Protein AF-0000000068854272 (afdb_homodimer)

Nearest PDB structures (foldseek):
  7mu5-assembly2_D  TM=9.477E-01  e=5.800E-08  Homo sapiens
  8hhl-assembly1_A  TM=5.319E-01  e=7.830E-01  Mycolicibacterium mucogenicum
  1h8h-assembly1_G  TM=4.348E-01  e=1.045E+00  Bos taurus
  3q0k-assembly1_A  TM=5.038E-01  e=2.488E+00  Homo sapiens
  8gmh-assembly2_E  TM=2.887E-01  e=4.979E+00  Streptococcus intermedius B196

Sequence (206 aa):
NLEELRGSLAAFAAARDWDQFHTPRSLALALTGEVGELCECFQWRGDAACAPGLPGWTDADRTHLGEEMADVLMYLVRLADRSGIDLPAACAAKLERNGQKYPNLEELRGSLAAFAAARDWDQFHTPRSLALALTGEVGELCECFQWRGDAACAPGLPGWTDADRTHLGEEMADVLMYLVRLADRSGIDLPAACAAKLERNGQKYP

Organism: Emiliania huxleyi (strain CCMP1516) (NCBI:txid280463)

InterPro domains:
  IPR025984 dCTP pyrophosphatase 1 [PF12643] (34-103)
  IPR025984 dCTP pyrophosphatase 1 [PIRSF029826] (2-103)
  IPR025984 dCTP pyrophosphatase 1 [cd11537] (6-98)

Secondary structure (DSSP, 8-state):
-HHHHHHHHHHHHHHTT-TTT--HHHHHHHHHHHHHHHHHHHHT--TGGGSTT-TT--HHHHHHHHHHHHHHHHHHHHHHHHHT--HHHHHHHHHHHHHHH--/-HHHHHHHHHHHHHHTT-TTT--HHHHHHHHHHHHHHHHHHHHT--TGGGSTT-TT--HHHHHHHHHHHHHHHHHHHHHHHHHT--HHHHHHHHHHHHHHH--

Radius of gyration: 16.71 Å; Cα contacts (8 Å, |Δi|>4): 228; chains: 2; bounding box: 45×45×35 Å

pLDDT: mean 97.3, std 2.02, range [86.25, 98.94]

Structure (mmCIF, N/CA/C/O backbone):
data_AF-0000000068854272-model_v1
#
loop_
_entity.id
_entity.type
_entity.pdbx_description
1 polymer 'dCTP pyrophosphatase 1'
#
loop_
_atom_site.group_PDB
_atom_site.id
_atom_site.type_symbol
_atom_site.label_atom_id
_atom_site.label_alt_id
_atom_site.label_comp_id
_atom_site.label_asym_id
_atom_site.label_entity_id
_atom_site.label_seq_id
_atom_site.pdbx_PDB_ins_code
_atom_site.Cartn_x
_atom_site.Cartn_y
_atom_site.Cartn_z
_atom_site.occupancy
_atom_site.B_iso_or_equiv
_atom_site.auth_seq_id
_atom_site.auth_comp_id
_atom_site.auth_asym_id
_atom_site.auth_atom_id
_atom_site.pdbx_PDB_model_num
ATOM 1 N N . ASN A 1 1 ? -4.668 7.234 -13.211 1 90.62 1 ASN A N 1
ATOM 2 C CA . ASN A 1 1 ? -3.314 7.387 -12.695 1 90.62 1 ASN A CA 1
ATOM 3 C C . ASN A 1 1 ? -3.324 7.773 -11.219 1 90.62 1 ASN A C 1
ATOM 5 O O . ASN A 1 1 ? -4.379 8.07 -10.648 1 90.62 1 ASN A O 1
ATOM 9 N N . LEU A 1 2 ? -2.203 7.633 -10.492 1 94.69 2 LEU A N 1
ATOM 10 C CA . LEU A 1 2 ? -2.1 7.855 -9.055 1 94.69 2 LEU A CA 1
ATOM 11 C C . LEU A 1 2 ? -2.545 9.266 -8.688 1 94.69 2 LEU A C 1
ATOM 13 O O . LEU A 1 2 ? -3.17 9.477 -7.645 1 94.69 2 LEU A O 1
ATOM 17 N N . GLU A 1 3 ? -2.242 10.203 -9.617 1 94.56 3 GLU A N 1
ATOM 18 C CA . GLU A 1 3 ? -2.617 11.594 -9.359 1 94.56 3 GLU A CA 1
ATOM 19 C C . GLU A 1 3 ? -4.129 11.773 -9.422 1 94.56 3 GLU A C 1
ATOM 21 O O . GLU A 1 3 ? -4.703 12.539 -8.641 1 94.56 3 GLU A O 1
ATOM 26 N N . GLU A 1 4 ? -4.762 11.133 -10.359 1 95.69 4 GLU A N 1
ATOM 27 C CA . GLU A 1 4 ? -6.219 11.18 -10.43 1 95.69 4 GLU A CA 1
ATOM 28 C C . GLU A 1 4 ? -6.848 10.57 -9.18 1 95.69 4 GLU A C 1
ATOM 30 O O . GLU A 1 4 ? -7.824 11.109 -8.648 1 95.69 4 GLU A O 1
ATOM 35 N N . LEU A 1 5 ? -6.32 9.461 -8.75 1 96.75 5 LEU A N 1
ATOM 36 C CA . LEU A 1 5 ? -6.801 8.828 -7.527 1 96.75 5 LEU A CA 1
ATOM 37 C C . LEU A 1 5 ? -6.621 9.75 -6.328 1 96.75 5 LEU A C 1
ATOM 39 O O . LEU A 1 5 ? -7.531 9.898 -5.516 1 96.75 5 LEU A O 1
ATOM 43 N N . ARG A 1 6 ? -5.473 10.359 -6.227 1 97.44 6 ARG A N 1
ATOM 44 C CA . ARG A 1 6 ? -5.195 11.312 -5.156 1 97.44 6 ARG A CA 1
ATOM 45 C C . ARG A 1 6 ? -6.254 12.406 -5.109 1 97.44 6 ARG A C 1
ATOM 47 O O . ARG A 1 6 ? -6.781 12.727 -4.039 1 97.44 6 ARG A O 1
ATOM 54 N N . GLY A 1 7 ? -6.469 13 -6.297 1 97.44 7 GLY A N 1
ATOM 55 C CA . GLY A 1 7 ? -7.469 14.047 -6.375 1 97.44 7 GLY A CA 1
ATOM 56 C C . GLY A 1 7 ? -8.852 13.586 -5.945 1 97.44 7 GLY A C 1
ATOM 57 O O . GLY A 1 7 ? -9.555 14.297 -5.223 1 97.44 7 GLY A O 1
ATOM 58 N N . SER A 1 8 ? -9.258 12.422 -6.375 1 97.12 8 SER A N 1
ATOM 59 C CA . SER A 1 8 ? -10.562 11.859 -6.023 1 97.12 8 SER A CA 1
ATOM 60 C C . SER A 1 8 ? -10.688 11.648 -4.52 1 97.12 8 SER A C 1
ATOM 62 O O . SER A 1 8 ? -11.711 11.984 -3.918 1 97.12 8 SER A O 1
ATOM 64 N N . LEU A 1 9 ? -9.648 11.117 -3.926 1 97.69 9 LEU A N 1
ATOM 65 C CA . LEU A 1 9 ? -9.664 10.844 -2.494 1 97.69 9 LEU A CA 1
ATOM 66 C C . LEU A 1 9 ? -9.703 12.141 -1.693 1 97.69 9 LEU A C 1
ATOM 68 O O . LEU A 1 9 ? -10.398 12.234 -0.683 1 97.69 9 LEU A O 1
ATOM 72 N N . ALA A 1 10 ? -8.93 13.109 -2.133 1 97.56 10 ALA A N 1
ATOM 73 C CA . ALA A 1 10 ? -8.938 14.414 -1.473 1 97.56 10 ALA A CA 1
ATOM 74 C C . ALA A 1 10 ? -10.32 15.055 -1.528 1 97.56 10 ALA A C 1
ATOM 76 O O . ALA A 1 10 ? -10.812 15.57 -0.523 1 97.56 10 ALA A O 1
ATOM 77 N N . ALA A 1 11 ? -10.922 15 -2.717 1 96.94 11 ALA A N 1
ATOM 78 C CA . ALA A 1 11 ? -12.25 15.57 -2.889 1 96.94 11 ALA A CA 1
ATOM 79 C C . ALA A 1 11 ? -13.273 14.836 -2.021 1 96.94 11 ALA A C 1
ATOM 81 O O . ALA A 1 11 ? -14.156 15.469 -1.429 1 96.94 11 ALA A O 1
ATOM 82 N N . PHE A 1 12 ? -13.227 13.555 -2.033 1 96.5 12 PHE A N 1
ATOM 83 C CA . PHE A 1 12 ? -14.117 12.711 -1.236 1 96.5 12 PHE A CA 1
ATOM 84 C C . PHE A 1 12 ? -14.023 13.078 0.24 1 96.5 12 PHE A C 1
ATOM 86 O O . PHE A 1 12 ? -15.047 13.227 0.914 1 96.5 12 PHE A O 1
ATOM 93 N N . ALA A 1 13 ? -12.781 13.203 0.784 1 96.38 13 ALA A N 1
ATOM 94 C CA . ALA A 1 13 ? -12.547 13.547 2.184 1 96.38 13 ALA A CA 1
ATOM 95 C C . ALA A 1 13 ? -13.031 14.961 2.492 1 96.38 13 ALA A C 1
ATOM 97 O O . ALA A 1 13 ? -13.656 15.195 3.531 1 96.38 13 ALA A O 1
ATOM 98 N N . ALA A 1 14 ? -12.734 15.906 1.598 1 96.5 14 ALA A N 1
ATOM 99 C CA . ALA A 1 14 ? -13.125 17.297 1.787 1 96.5 14 ALA A CA 1
ATOM 100 C C . ALA A 1 14 ? -14.648 17.438 1.853 1 96.5 14 ALA A C 1
ATOM 102 O O . ALA A 1 14 ? -15.172 18.172 2.693 1 96.5 14 ALA A O 1
ATOM 103 N N . ALA A 1 15 ? -15.344 16.75 1.012 1 96.12 15 ALA A N 1
ATOM 104 C CA . ALA A 1 15 ? -16.797 16.812 0.916 1 96.12 15 ALA A CA 1
ATOM 105 C C . ALA A 1 15 ? -17.453 16.359 2.211 1 96.12 15 ALA A C 1
ATOM 107 O O . ALA A 1 15 ? -18.594 16.719 2.496 1 96.12 15 ALA A O 1
ATOM 108 N N . ARG A 1 16 ? -16.734 15.656 3.053 1 96.12 16 ARG A N 1
ATOM 109 C CA . ARG A 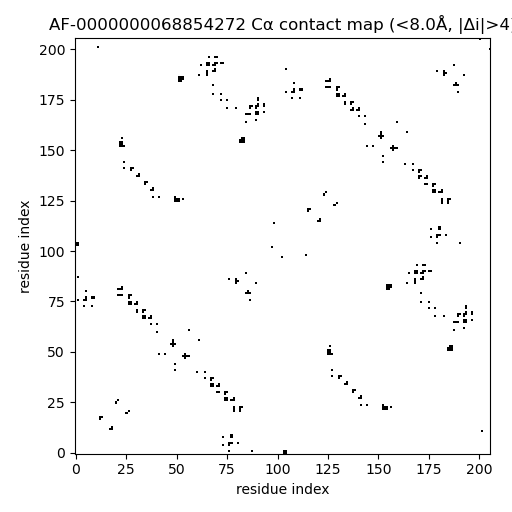1 16 ? -17.297 15.047 4.25 1 96.12 16 ARG A CA 1
ATOM 110 C C . ARG A 1 16 ? -16.609 15.562 5.508 1 96.12 16 ARG A C 1
ATOM 112 O O . ARG A 1 16 ? -16.859 15.055 6.605 1 96.12 16 ARG A O 1
ATOM 119 N N . ASP A 1 17 ? -15.742 16.469 5.309 1 95.94 17 ASP A N 1
ATOM 120 C CA . ASP A 1 17 ? -14.961 17.078 6.383 1 95.94 17 ASP A CA 1
ATOM 121 C C . ASP A 1 17 ? -14.133 16.031 7.129 1 95.94 17 ASP A C 1
ATOM 123 O O . ASP A 1 17 ? -14.086 16.031 8.359 1 95.94 17 ASP A O 1
ATOM 127 N N . TRP A 1 18 ? -13.562 15.078 6.41 1 95.5 18 TRP A N 1
ATOM 128 C CA . TRP A 1 18 ? -12.781 14 6.996 1 95.5 18 TRP A CA 1
ATOM 129 C C . TRP A 1 18 ? -11.32 14.398 7.137 1 95.5 18 TRP A C 1
ATOM 131 O O . TRP A 1 18 ? -10.539 13.719 7.809 1 95.5 18 TRP A O 1
ATOM 141 N N . ASP A 1 19 ? -10.914 15.516 6.613 1 95 19 ASP A N 1
ATOM 142 C CA . ASP A 1 19 ? -9.516 15.945 6.645 1 95 19 ASP A CA 1
ATOM 143 C C . ASP A 1 19 ? -9.016 16.078 8.078 1 95 19 ASP A C 1
ATOM 145 O O . ASP A 1 19 ? -7.844 15.805 8.359 1 95 19 ASP A O 1
ATOM 149 N N . GLN A 1 20 ? -9.898 16.562 8.922 1 94.25 20 GLN A N 1
ATOM 150 C CA . GLN A 1 20 ? -9.516 16.766 10.312 1 94.25 20 GLN A CA 1
ATOM 151 C C . GLN A 1 20 ? -9.102 15.453 10.977 1 94.25 20 GLN A C 1
ATOM 153 O O . GLN A 1 20 ? -8.312 15.445 11.922 1 94.25 20 GLN A O 1
ATOM 158 N N . PHE A 1 21 ? -9.594 14.281 10.469 1 94.81 21 PHE A N 1
ATOM 159 C CA . PHE A 1 21 ? -9.289 12.969 11 1 94.81 21 PHE A CA 1
ATOM 160 C C . PHE A 1 21 ? -8.156 12.312 10.211 1 94.81 21 PHE A C 1
ATOM 162 O O . PHE A 1 21 ? -7.566 11.328 10.664 1 94.81 21 PHE A O 1
ATOM 169 N N . HIS A 1 22 ? -7.875 12.859 9.031 1 96.75 22 HIS A N 1
ATOM 170 C CA . HIS A 1 22 ? -6.883 12.266 8.148 1 96.75 22 HIS A CA 1
ATOM 171 C C . HIS A 1 22 ? -5.5 12.859 8.391 1 96.75 22 HIS A C 1
ATOM 173 O O . HIS A 1 22 ? -4.902 13.438 7.477 1 96.75 22 HIS A O 1
ATOM 179 N N . THR A 1 23 ? -5 12.586 9.602 1 97.56 23 THR A N 1
ATOM 180 C CA . THR A 1 23 ? -3.602 12.898 9.875 1 97.56 23 THR A CA 1
ATOM 181 C C . THR A 1 23 ? -2.689 11.797 9.344 1 97.56 23 THR A C 1
ATOM 183 O O . THR A 1 23 ? -3.104 10.641 9.234 1 97.56 23 THR A O 1
ATOM 186 N N . PRO A 1 24 ? -1.432 12.18 9.086 1 98.5 24 PRO A N 1
ATOM 187 C CA . PRO A 1 24 ? -0.52 11.164 8.555 1 98.5 24 PRO A CA 1
ATOM 188 C C . PRO A 1 24 ? -0.407 9.938 9.461 1 98.5 24 PRO A C 1
ATOM 190 O O . PRO A 1 24 ? -0.486 8.805 8.984 1 98.5 24 PRO A O 1
ATOM 193 N N . ARG A 1 25 ? -0.33 10.125 10.742 1 98.19 25 ARG A N 1
ATOM 194 C CA . ARG A 1 25 ? -0.194 8.992 11.656 1 98.19 25 ARG A CA 1
ATOM 195 C C . ARG A 1 25 ? -1.475 8.164 11.695 1 98.19 25 ARG A C 1
ATOM 197 O O . ARG A 1 25 ? -1.424 6.934 11.75 1 98.19 25 ARG A O 1
ATOM 204 N N . SER A 1 26 ? -2.646 8.836 11.672 1 98 26 SER A N 1
ATOM 205 C CA . SER A 1 26 ? -3.912 8.117 11.625 1 98 26 SER A CA 1
ATOM 206 C C . SER A 1 26 ? -4.035 7.309 10.336 1 98 26 SER A C 1
ATOM 208 O O . SER A 1 26 ? -4.527 6.18 10.344 1 98 26 SER A O 1
ATOM 210 N N . LEU A 1 27 ? -3.613 7.891 9.242 1 98.69 27 LEU A N 1
ATOM 211 C CA . LEU A 1 27 ? -3.682 7.215 7.957 1 98.69 27 LEU A CA 1
ATOM 212 C C . LEU A 1 27 ? -2.713 6.039 7.906 1 98.69 27 LEU A C 1
ATOM 214 O O . LEU A 1 27 ? -3.027 4.992 7.332 1 98.69 27 LEU A O 1
ATOM 218 N N . ALA A 1 28 ? -1.528 6.227 8.539 1 98.81 28 ALA A N 1
ATOM 219 C CA . ALA A 1 28 ? -0.596 5.109 8.641 1 98.81 28 ALA A CA 1
ATOM 220 C C . ALA A 1 28 ? -1.202 3.963 9.445 1 98.81 28 ALA A C 1
ATOM 222 O O . ALA A 1 28 ? -1.037 2.793 9.094 1 98.81 28 ALA A O 1
ATOM 223 N N . LEU A 1 29 ? -1.887 4.324 10.5 1 98.44 29 LEU A N 1
ATOM 224 C CA . LEU A 1 29 ? -2.572 3.318 11.305 1 98.44 29 LEU A CA 1
ATOM 225 C C . LEU A 1 29 ? -3.652 2.615 10.484 1 98.44 29 LEU A C 1
ATOM 227 O O . LEU A 1 29 ? -3.764 1.388 10.523 1 98.44 29 LEU A O 1
ATOM 231 N N . ALA A 1 30 ? -4.477 3.352 9.758 1 98.69 30 ALA A N 1
ATOM 232 C CA . ALA A 1 30 ? -5.504 2.781 8.891 1 98.69 30 ALA A CA 1
ATOM 233 C C . ALA A 1 30 ? -4.891 1.858 7.844 1 98.69 30 ALA A C 1
ATOM 235 O O . ALA A 1 30 ? -5.398 0.76 7.602 1 98.69 30 ALA A O 1
ATOM 236 N N . LEU A 1 31 ? -3.814 2.352 7.203 1 98.81 31 LEU A N 1
ATOM 237 C CA . LEU A 1 31 ? -3.084 1.55 6.227 1 98.81 31 LEU A CA 1
ATOM 238 C C . LEU A 1 31 ? -2.645 0.221 6.832 1 98.81 31 LEU A C 1
ATOM 240 O O . LEU A 1 31 ? -2.822 -0.834 6.219 1 98.81 31 LEU A O 1
ATOM 244 N N . THR A 1 32 ? -2.121 0.274 8.07 1 98.88 32 THR A N 1
ATOM 245 C CA . THR A 1 32 ? -1.68 -0.925 8.773 1 98.88 32 THR A CA 1
ATOM 246 C C . THR A 1 32 ? -2.846 -1.887 8.992 1 98.88 32 THR A C 1
ATOM 248 O O . THR A 1 32 ? -2.705 -3.096 8.789 1 98.88 32 THR A O 1
ATOM 251 N N . GLY A 1 33 ? -3.969 -1.371 9.391 1 98.81 33 GLY A N 1
ATOM 252 C CA . GLY A 1 33 ? -5.156 -2.195 9.531 1 98.81 33 GLY A CA 1
ATOM 253 C C . GLY A 1 33 ? -5.559 -2.891 8.242 1 98.81 33 GLY A C 1
ATOM 254 O O . GLY A 1 33 ? -5.855 -4.086 8.242 1 98.81 33 GLY A O 1
ATOM 255 N N . GLU A 1 34 ? -5.539 -2.139 7.137 1 98.88 34 GLU A N 1
ATOM 256 C CA . GLU A 1 34 ? -5.949 -2.697 5.852 1 98.88 34 GLU A CA 1
ATOM 257 C C . GLU A 1 34 ? -4.961 -3.758 5.375 1 98.88 34 GLU A C 1
ATOM 259 O O . GLU A 1 34 ? -5.352 -4.73 4.723 1 98.88 34 GLU A O 1
ATOM 264 N N . VAL A 1 35 ? -3.678 -3.57 5.652 1 98.88 35 VAL A N 1
ATOM 265 C CA . VAL A 1 35 ? -2.697 -4.602 5.324 1 98.88 35 VAL A CA 1
ATOM 266 C C . VAL A 1 35 ? -2.984 -5.863 6.133 1 98.88 35 VAL A C 1
ATOM 268 O O . VAL A 1 35 ? -2.832 -6.98 5.629 1 98.88 35 VAL A O 1
ATOM 271 N N . GLY A 1 36 ? -3.369 -5.688 7.371 1 98.81 36 GLY A N 1
ATOM 272 C CA . GLY A 1 36 ? -3.82 -6.836 8.141 1 98.81 36 GLY A CA 1
ATOM 273 C C . GLY A 1 36 ? -4.965 -7.582 7.48 1 98.81 36 GLY A C 1
ATOM 274 O O . GLY A 1 36 ? -4.949 -8.812 7.406 1 98.81 36 GLY A O 1
ATOM 275 N N . GLU A 1 37 ? -5.996 -6.801 7.027 1 98.88 37 GLU A N 1
ATOM 276 C CA . GLU A 1 37 ? -7.133 -7.41 6.348 1 98.88 37 GLU A CA 1
ATOM 277 C C . GLU A 1 37 ? -6.699 -8.117 5.066 1 98.88 37 GLU A C 1
ATOM 279 O O . GLU A 1 37 ? -7.195 -9.195 4.746 1 98.88 37 GLU A O 1
ATOM 284 N N . LEU A 1 38 ? -5.797 -7.547 4.328 1 98.88 38 LEU A N 1
ATOM 285 C CA . LEU A 1 38 ? -5.23 -8.172 3.139 1 98.88 38 LEU A CA 1
ATOM 286 C C . LEU A 1 38 ? -4.539 -9.484 3.492 1 98.88 38 LEU A C 1
ATOM 288 O O . LEU A 1 38 ? -4.766 -10.508 2.838 1 98.88 38 LEU A O 1
ATOM 292 N N . CYS A 1 39 ? -3.764 -9.539 4.559 1 98.81 39 CYS A N 1
ATOM 293 C CA . CYS A 1 39 ? -3.023 -10.719 4.977 1 98.81 39 CYS A CA 1
ATOM 294 C C . CYS A 1 39 ? -3.973 -11.836 5.406 1 98.81 39 CYS A C 1
ATOM 296 O O . CYS A 1 39 ? -3.682 -13.016 5.207 1 98.81 39 CYS A O 1
ATOM 298 N N . GLU A 1 40 ? -5.078 -11.438 5.969 1 98.69 40 GLU A N 1
ATOM 299 C CA . GLU A 1 40 ? -6.07 -12.414 6.41 1 98.69 40 GLU A CA 1
ATOM 300 C C . GLU A 1 40 ? -6.535 -13.289 5.25 1 98.69 40 GLU A C 1
ATOM 302 O O . GLU A 1 40 ? -6.863 -14.461 5.445 1 98.69 40 GLU A O 1
ATOM 307 N N . CYS A 1 41 ? -6.527 -12.742 4.027 1 98.56 41 CYS A N 1
ATOM 308 C CA . CYS A 1 41 ? -6.973 -13.469 2.848 1 98.56 41 CYS A CA 1
ATOM 309 C C . CYS A 1 41 ? -6.078 -14.672 2.584 1 98.56 41 CYS A C 1
ATOM 311 O O . CYS A 1 41 ? -6.52 -15.672 2.004 1 98.56 41 CYS A O 1
ATOM 313 N N . PHE A 1 42 ? -4.82 -14.586 3.111 1 98.5 42 PHE A N 1
ATOM 314 C CA . PHE A 1 42 ? -3.846 -15.633 2.824 1 98.5 42 PHE A CA 1
ATOM 315 C C . PHE A 1 42 ? -3.574 -16.469 4.062 1 98.5 42 PHE A C 1
ATOM 317 O O . PHE A 1 42 ? -2.98 -17.547 3.971 1 98.5 42 PHE A O 1
ATOM 324 N N . GLN A 1 43 ? -3.898 -15.984 5.254 1 97.12 43 GLN A N 1
ATOM 325 C CA . GLN A 1 43 ? -3.418 -16.422 6.559 1 97.12 43 GLN A CA 1
ATOM 326 C C . GLN A 1 43 ? -3.588 -17.938 6.719 1 97.12 43 GLN A C 1
ATOM 328 O O . GLN A 1 43 ? -2.672 -18.625 7.176 1 97.12 43 GLN A O 1
ATOM 333 N N . TRP A 1 44 ? -4.656 -18.531 6.23 1 95.62 44 TRP A N 1
ATOM 334 C CA . TRP A 1 44 ? -4.949 -19.938 6.539 1 95.62 44 TRP A CA 1
ATOM 335 C C . TRP A 1 44 ? -5.051 -20.766 5.266 1 95.62 44 TRP A C 1
ATOM 337 O O . TRP A 1 44 ? -5.594 -21.875 5.277 1 95.62 44 TRP A O 1
ATOM 347 N N . ARG A 1 45 ? -4.531 -20.25 4.223 1 96.88 45 ARG A N 1
ATOM 348 C CA . ARG A 1 45 ? -4.512 -20.984 2.961 1 96.88 45 ARG A CA 1
ATOM 349 C C . ARG A 1 45 ? -3.223 -21.781 2.811 1 96.88 45 ARG A C 1
ATOM 351 O O . ARG A 1 45 ? -2.158 -21.344 3.246 1 96.88 45 ARG A O 1
ATOM 358 N N . GLY A 1 46 ? -3.387 -22.953 2.203 1 96.12 46 GLY A N 1
ATOM 359 C CA . GLY A 1 46 ? -2.199 -23.75 1.915 1 96.12 46 GLY A CA 1
ATOM 360 C C . GLY A 1 46 ? -1.324 -23.141 0.836 1 96.12 46 GLY A C 1
ATOM 361 O O . GLY A 1 46 ? -1.755 -22.234 0.117 1 96.12 46 GLY A O 1
ATOM 362 N N . ASP A 1 47 ? -0.114 -23.641 0.721 1 95.94 47 ASP A N 1
ATOM 363 C CA . ASP A 1 47 ? 0.875 -23.078 -0.198 1 95.94 47 ASP A CA 1
ATOM 364 C C . ASP A 1 47 ? 0.397 -23.172 -1.645 1 95.94 47 ASP A C 1
ATOM 366 O O . ASP A 1 47 ? 0.597 -22.25 -2.436 1 95.94 47 ASP A O 1
ATOM 370 N N . ALA A 1 48 ? -0.193 -24.25 -1.925 1 96.81 48 ALA A N 1
ATOM 371 C CA . ALA A 1 48 ? -0.656 -24.453 -3.293 1 96.81 48 ALA A CA 1
ATOM 372 C C . ALA A 1 48 ? -1.684 -23.391 -3.693 1 96.81 48 ALA A C 1
ATOM 374 O O . ALA A 1 48 ? -1.676 -22.906 -4.828 1 96.81 48 ALA A O 1
ATOM 375 N N . ALA A 1 49 ? -2.51 -23.016 -2.779 1 97.56 49 ALA A N 1
ATOM 376 C CA . ALA A 1 49 ? -3.557 -22.016 -3.027 1 97.56 49 ALA A CA 1
ATOM 377 C C . ALA A 1 49 ? -2.967 -20.625 -3.141 1 97.56 49 ALA A C 1
ATOM 379 O O . ALA A 1 49 ? -3.602 -19.719 -3.689 1 97.56 49 ALA A O 1
ATOM 380 N N . CYS A 1 50 ? -1.72 -20.469 -2.639 1 97.94 50 CYS A N 1
ATOM 381 C CA . CYS A 1 50 ? -1.095 -19.156 -2.658 1 97.94 50 CYS A CA 1
ATOM 382 C C . CYS A 1 50 ? -0.079 -19.047 -3.789 1 97.94 50 CYS A C 1
ATOM 384 O O . CYS A 1 50 ? 0.705 -18.094 -3.84 1 97.94 50 CYS A O 1
ATOM 386 N N . ALA A 1 51 ? -0.108 -20.031 -4.695 1 98 51 ALA A N 1
ATOM 387 C CA . ALA A 1 51 ? 0.725 -19.953 -5.891 1 98 51 ALA A CA 1
ATOM 388 C C . ALA A 1 51 ? 0.266 -18.828 -6.805 1 98 51 ALA A C 1
ATOM 390 O O . ALA A 1 51 ? -0.872 -18.359 -6.703 1 98 51 ALA A O 1
ATOM 391 N N . PRO A 1 52 ? 1.188 -18.359 -7.652 1 97.88 52 PRO A N 1
ATOM 392 C CA . PRO A 1 52 ? 0.82 -17.25 -8.547 1 97.88 52 PRO A CA 1
ATOM 393 C C . PRO A 1 52 ? -0.455 -17.547 -9.336 1 97.88 52 PRO A C 1
ATOM 395 O O . PRO A 1 52 ? -0.663 -18.672 -9.797 1 97.88 52 PRO A O 1
ATOM 398 N N . GLY A 1 53 ? -1.221 -16.516 -9.367 1 98 53 GLY A N 1
ATOM 399 C CA . GLY A 1 53 ? -2.512 -16.641 -10.031 1 98 53 GLY A CA 1
ATOM 400 C C . GLY A 1 53 ? -3.611 -17.125 -9.102 1 98 53 GLY A C 1
ATOM 401 O O . GLY A 1 53 ? -4.789 -17.094 -9.461 1 98 53 GLY A O 1
ATOM 402 N N . LEU A 1 54 ? -3.262 -17.672 -7.977 1 98.44 54 LEU A N 1
ATOM 403 C CA . LEU A 1 54 ? -4.168 -18.078 -6.906 1 98.44 54 LEU A CA 1
ATOM 404 C C . LEU A 1 54 ? -5.129 -19.156 -7.387 1 98.44 54 LEU A C 1
ATOM 406 O O . LEU A 1 54 ? -6.348 -18.984 -7.297 1 98.44 54 LEU A O 1
ATOM 410 N N . PRO A 1 55 ? -4.547 -20.281 -7.793 1 98 55 PRO A N 1
ATOM 411 C CA . PRO A 1 55 ? -5.418 -21.375 -8.258 1 98 55 PRO A CA 1
ATOM 412 C C . PRO A 1 55 ? -6.426 -21.812 -7.195 1 98 55 PRO A C 1
ATOM 414 O O . PRO A 1 55 ? -6.074 -21.953 -6.023 1 98 55 PRO A O 1
ATOM 417 N N . GLY A 1 56 ? -7.609 -21.922 -7.566 1 97.5 56 GLY A N 1
ATOM 418 C CA . GLY A 1 56 ? -8.633 -22.453 -6.684 1 97.5 56 GLY A CA 1
ATOM 419 C C . GLY A 1 56 ? -9.422 -21.391 -5.961 1 97.5 56 GLY A C 1
ATOM 420 O O . GLY A 1 56 ? -10.398 -21.688 -5.266 1 97.5 56 GLY A O 1
ATOM 421 N N . TRP A 1 57 ? -8.992 -20.172 -6.039 1 98.25 57 TRP A N 1
ATOM 422 C CA . TRP A 1 57 ? -9.766 -19.094 -5.422 1 98.25 57 TRP A CA 1
ATOM 423 C C . TRP A 1 57 ? -11.062 -18.859 -6.188 1 98.25 57 TRP A C 1
ATOM 425 O O . TRP A 1 57 ? -11.07 -18.844 -7.418 1 98.25 57 TRP A O 1
ATOM 435 N N . THR A 1 58 ? -12.133 -18.625 -5.438 1 98.31 58 THR A N 1
ATOM 436 C CA . THR A 1 58 ? -13.414 -18.297 -6.051 1 98.31 58 THR A CA 1
ATOM 437 C C . THR A 1 58 ? -13.438 -16.844 -6.5 1 98.31 58 THR A C 1
ATOM 439 O O . THR A 1 58 ? -12.586 -16.047 -6.102 1 98.31 58 THR A O 1
ATOM 442 N N . ASP A 1 59 ? -14.398 -16.484 -7.375 1 97.75 59 ASP A N 1
ATOM 443 C CA . ASP A 1 59 ? -14.57 -15.102 -7.777 1 97.75 59 ASP A CA 1
ATOM 444 C C . ASP A 1 59 ? -14.805 -14.203 -6.562 1 97.75 59 ASP A C 1
ATOM 446 O O . ASP A 1 59 ? -14.328 -13.062 -6.527 1 97.75 59 ASP A O 1
ATOM 450 N N . ALA A 1 60 ? -15.555 -14.758 -5.613 1 98.25 60 ALA A N 1
ATOM 451 C CA . ALA A 1 60 ? -15.82 -13.992 -4.395 1 98.25 60 ALA A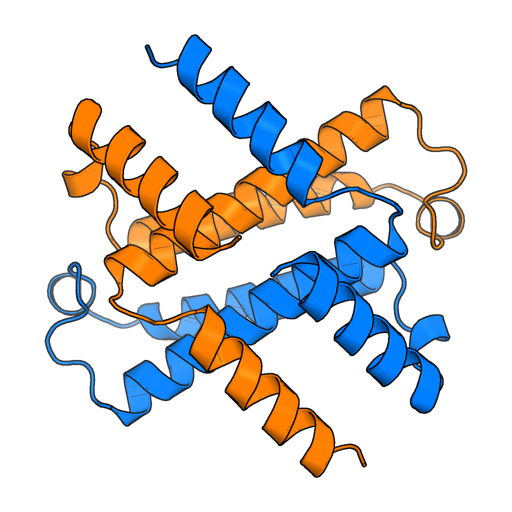 CA 1
ATOM 452 C C . ALA A 1 60 ? -14.539 -13.742 -3.613 1 98.25 60 ALA A C 1
ATOM 454 O O . ALA A 1 60 ? -14.336 -12.656 -3.066 1 98.25 60 ALA A O 1
ATOM 455 N N . ASP A 1 61 ? -13.648 -14.758 -3.533 1 98.25 61 ASP A N 1
ATOM 456 C CA . ASP A 1 61 ? -12.352 -14.609 -2.881 1 98.25 61 ASP A CA 1
ATOM 457 C C . ASP A 1 61 ? -11.516 -13.531 -3.559 1 98.25 61 ASP A C 1
ATOM 459 O O . ASP A 1 61 ? -10.945 -12.664 -2.885 1 98.25 61 ASP A O 1
ATOM 463 N N . ARG A 1 62 ? -11.508 -13.555 -4.816 1 98.44 62 ARG A N 1
ATOM 464 C CA . ARG A 1 62 ? -10.688 -12.633 -5.598 1 98.44 62 ARG A CA 1
ATOM 465 C C . ARG A 1 62 ? -11.219 -11.203 -5.488 1 98.44 62 ARG A C 1
ATOM 467 O O . ARG A 1 62 ? -10.438 -10.258 -5.398 1 98.44 62 ARG A O 1
ATOM 474 N N . THR A 1 63 ? -12.516 -11.102 -5.543 1 98.44 63 THR A N 1
ATOM 475 C CA . THR A 1 63 ? -13.133 -9.789 -5.352 1 98.44 63 THR A CA 1
ATOM 476 C C . THR A 1 63 ? -12.773 -9.219 -3.984 1 98.44 63 THR A C 1
ATOM 478 O O . THR A 1 63 ? -12.383 -8.055 -3.873 1 98.44 63 THR A O 1
ATOM 481 N N . HIS A 1 64 ? -12.906 -10.062 -2.975 1 98.62 64 HIS A N 1
ATOM 482 C CA . HIS A 1 64 ? -12.586 -9.633 -1.617 1 98.62 64 HIS A CA 1
ATOM 483 C C . HIS A 1 64 ? -11.117 -9.234 -1.492 1 98.62 64 HIS A C 1
ATOM 485 O O . HIS A 1 64 ? -10.797 -8.203 -0.903 1 98.62 64 HIS A O 1
ATOM 491 N N . LEU A 1 65 ? -10.219 -10.008 -2.074 1 98.81 65 LEU A N 1
ATOM 492 C CA . LEU A 1 65 ? -8.797 -9.68 -2.062 1 98.81 65 LEU A CA 1
ATOM 493 C C . LEU A 1 65 ? -8.539 -8.352 -2.768 1 98.81 65 LEU A C 1
ATOM 495 O O . LEU A 1 65 ? -7.77 -7.527 -2.273 1 98.81 65 LEU A O 1
ATOM 499 N N . GLY A 1 66 ? -9.156 -8.164 -3.898 1 98.81 66 GLY A N 1
ATOM 500 C CA . GLY A 1 66 ? -9.039 -6.906 -4.621 1 98.81 66 GLY A CA 1
ATOM 501 C C . GLY A 1 66 ? -9.492 -5.707 -3.807 1 98.81 66 GLY A C 1
ATOM 502 O O . GLY A 1 66 ? -8.875 -4.641 -3.867 1 98.81 66 GLY A O 1
ATOM 503 N N . GLU A 1 67 ? -10.57 -5.914 -3.051 1 98.75 67 GLU A N 1
ATOM 504 C CA . GLU A 1 67 ? -11.07 -4.844 -2.193 1 98.75 67 GLU A CA 1
ATOM 505 C C . GLU A 1 67 ? -10.039 -4.461 -1.131 1 98.75 67 GLU A C 1
ATOM 507 O O . GLU A 1 67 ? -9.82 -3.277 -0.87 1 98.75 67 GLU A O 1
ATOM 512 N N . GLU A 1 68 ? -9.453 -5.488 -0.537 1 98.88 68 GLU A N 1
ATOM 513 C CA . GLU A 1 68 ? -8.445 -5.207 0.485 1 98.88 68 GLU A CA 1
ATOM 514 C C . GLU A 1 68 ? -7.223 -4.527 -0.119 1 98.88 68 GLU A C 1
ATOM 516 O O . GLU A 1 68 ? -6.656 -3.609 0.482 1 98.88 68 GLU A O 1
ATOM 521 N N . MET A 1 69 ? -6.801 -4.934 -1.309 1 98.88 69 MET A N 1
ATOM 522 C CA . MET A 1 69 ? -5.672 -4.297 -1.981 1 98.88 69 MET A CA 1
ATOM 523 C C . MET A 1 69 ? -5.992 -2.848 -2.33 1 98.88 69 MET A C 1
ATOM 525 O O . MET A 1 69 ? -5.137 -1.969 -2.195 1 98.88 69 MET A O 1
ATOM 529 N N . ALA A 1 70 ? -7.23 -2.639 -2.768 1 98.81 70 ALA A N 1
ATOM 530 C CA . ALA A 1 70 ? -7.672 -1.283 -3.09 1 98.81 70 ALA A CA 1
ATOM 531 C C . ALA A 1 70 ? -7.633 -0.387 -1.855 1 98.81 70 ALA A C 1
ATOM 533 O O . ALA A 1 70 ? -7.191 0.762 -1.928 1 98.81 70 ALA A O 1
ATOM 534 N N . ASP A 1 71 ? -8.086 -0.901 -0.744 1 98.88 71 ASP A N 1
ATOM 535 C CA . ASP A 1 71 ? -8.055 -0.136 0.499 1 98.88 71 ASP A CA 1
ATOM 536 C C . ASP A 1 71 ? -6.621 0.25 0.865 1 98.88 71 ASP A C 1
ATOM 538 O O . ASP A 1 71 ? -6.359 1.388 1.265 1 98.88 71 ASP A O 1
ATOM 542 N N . VAL A 1 72 ? -5.684 -0.679 0.716 1 98.94 72 VAL A N 1
ATOM 543 C CA . VAL A 1 72 ? -4.277 -0.399 0.993 1 98.94 72 VAL A CA 1
ATOM 544 C C . VAL A 1 72 ? -3.783 0.717 0.077 1 98.94 72 VAL A C 1
ATOM 546 O O . VAL A 1 72 ? -3.174 1.684 0.54 1 98.94 72 VAL A O 1
ATOM 549 N N . LEU A 1 73 ? -4.07 0.615 -1.163 1 98.81 73 LEU A N 1
ATOM 550 C CA . LEU A 1 73 ? -3.623 1.619 -2.121 1 98.81 73 LEU A CA 1
ATOM 551 C C . LEU A 1 73 ? -4.211 2.986 -1.789 1 98.81 73 LEU A C 1
ATOM 553 O O . LEU A 1 73 ? -3.496 3.992 -1.792 1 98.81 73 LEU A O 1
ATOM 557 N N . MET A 1 74 ? -5.477 3.031 -1.477 1 98.75 74 MET A N 1
ATOM 558 C CA . MET A 1 74 ? -6.16 4.301 -1.243 1 98.75 74 MET A CA 1
ATOM 559 C C . MET A 1 74 ? -5.625 4.984 0.012 1 98.75 74 MET A C 1
ATOM 561 O O . MET A 1 74 ? -5.379 6.191 0.01 1 98.75 74 MET A O 1
ATOM 565 N N . TYR A 1 75 ? -5.398 4.199 1.066 1 98.81 75 TYR A N 1
ATOM 566 C CA . TYR A 1 75 ? -4.852 4.801 2.277 1 98.81 75 TYR A CA 1
ATOM 567 C C . TYR A 1 75 ? -3.412 5.258 2.061 1 98.81 75 TYR A C 1
ATOM 569 O O . TYR A 1 75 ? -2.98 6.266 2.627 1 98.81 75 TYR A O 1
ATOM 577 N N . LEU A 1 76 ? -2.65 4.5 1.27 1 98.88 76 LEU A N 1
ATOM 578 C CA . LEU A 1 76 ? -1.283 4.906 0.958 1 98.88 76 LEU A CA 1
ATOM 579 C C . LEU A 1 76 ? -1.268 6.227 0.198 1 98.88 76 LEU A C 1
ATOM 581 O O . LEU A 1 76 ? -0.485 7.125 0.52 1 98.88 76 LEU A O 1
ATOM 585 N N . VAL A 1 77 ? -2.104 6.34 -0.789 1 98.75 77 VAL A N 1
ATOM 586 C CA . VAL A 1 77 ? -2.172 7.547 -1.608 1 98.75 77 VAL A CA 1
ATOM 587 C C . VAL A 1 77 ? -2.635 8.727 -0.756 1 98.75 77 VAL A C 1
ATOM 589 O O . VAL A 1 77 ? -2.09 9.828 -0.859 1 98.75 77 VAL A O 1
ATOM 592 N N . ARG A 1 78 ? -3.645 8.516 0.126 1 98.75 78 ARG A N 1
ATOM 593 C CA . ARG A 1 78 ? -4.121 9.57 1.012 1 98.75 78 ARG A CA 1
ATOM 594 C C . ARG A 1 78 ? -3.037 9.992 2 1 98.75 78 ARG A C 1
ATOM 596 O O . ARG A 1 78 ? -2.875 11.18 2.287 1 98.75 78 ARG A O 1
ATOM 603 N N . LEU A 1 79 ? -2.318 9 2.459 1 98.88 79 LEU A N 1
ATOM 604 C CA . LEU A 1 79 ? -1.211 9.273 3.369 1 98.88 79 LEU A CA 1
ATOM 605 C C . LEU A 1 79 ? -0.148 10.133 2.691 1 98.88 79 LEU A C 1
ATOM 607 O O . LEU A 1 79 ? 0.327 11.109 3.271 1 98.88 79 LEU A O 1
ATOM 611 N N . ALA A 1 80 ? 0.242 9.75 1.498 1 98.88 80 ALA A N 1
ATOM 612 C CA . ALA A 1 80 ? 1.224 10.539 0.758 1 98.88 80 ALA A CA 1
ATOM 613 C C . ALA A 1 80 ? 0.745 11.977 0.571 1 98.88 80 ALA A C 1
ATOM 615 O O . ALA A 1 80 ? 1.51 12.922 0.768 1 98.88 80 ALA A O 1
ATOM 616 N N . ASP A 1 81 ? -0.479 12.078 0.259 1 98.69 81 ASP A N 1
ATOM 617 C CA . ASP A 1 81 ? -1.081 13.391 0.022 1 98.69 81 ASP A CA 1
ATOM 618 C C . ASP A 1 81 ? -1.024 14.258 1.278 1 98.69 81 ASP A C 1
ATOM 620 O O . ASP A 1 81 ? -0.55 15.391 1.234 1 98.69 81 ASP A O 1
ATOM 624 N N . ARG A 1 82 ? -1.458 13.727 2.418 1 98.56 82 ARG A N 1
ATOM 625 C CA . ARG A 1 82 ? -1.512 14.477 3.666 1 98.56 82 ARG A CA 1
ATOM 626 C C . ARG A 1 82 ? -0.11 14.75 4.203 1 98.56 82 ARG A C 1
ATOM 628 O O . ARG A 1 82 ? 0.094 15.68 4.98 1 98.56 82 ARG A O 1
ATOM 635 N N . SER A 1 83 ? 0.84 13.977 3.727 1 98.69 83 SER A N 1
ATOM 636 C CA . SER A 1 83 ? 2.225 14.133 4.164 1 98.69 83 SER A CA 1
ATOM 637 C C . SER A 1 83 ? 2.988 15.094 3.26 1 98.69 83 SER A C 1
ATOM 639 O O . SER A 1 83 ? 4.109 15.492 3.574 1 98.69 83 SER A O 1
ATOM 641 N N . GLY A 1 84 ? 2.404 15.383 2.092 1 98.31 84 GLY A N 1
ATOM 642 C CA . GLY A 1 84 ? 3.117 16.203 1.124 1 98.31 84 GLY A CA 1
ATOM 643 C C . GLY A 1 84 ? 4.215 15.453 0.397 1 98.31 84 GLY A C 1
ATOM 644 O O . GLY A 1 84 ? 5.246 16.031 0.053 1 98.31 84 GLY A O 1
ATOM 645 N N . ILE A 1 85 ? 4.07 14.211 0.29 1 98.56 85 ILE A N 1
ATOM 646 C CA . ILE A 1 85 ? 5.047 13.375 -0.394 1 98.56 85 ILE A CA 1
ATOM 647 C C . ILE A 1 85 ? 4.574 13.086 -1.818 1 98.56 85 ILE A C 1
ATOM 649 O O . ILE A 1 85 ? 3.422 12.703 -2.031 1 98.56 85 ILE A O 1
ATOM 653 N N . ASP A 1 86 ? 5.395 13.344 -2.807 1 98 86 ASP A N 1
ATOM 654 C CA . ASP A 1 86 ? 5.141 12.969 -4.195 1 98 86 ASP A CA 1
ATOM 655 C C . ASP A 1 86 ? 5.41 11.484 -4.418 1 98 86 ASP A C 1
ATOM 657 O O . ASP A 1 86 ? 6.52 11.094 -4.785 1 98 86 ASP A O 1
ATOM 661 N N . LEU A 1 87 ? 4.414 10.734 -4.32 1 98.25 87 LEU A N 1
ATOM 662 C CA . LEU A 1 87 ? 4.562 9.281 -4.312 1 98.25 87 LEU A CA 1
ATOM 663 C C . LEU A 1 87 ? 5.066 8.781 -5.66 1 98.25 87 LEU A C 1
ATOM 665 O O . LEU A 1 87 ? 5.984 7.957 -5.715 1 98.25 87 LEU A O 1
ATOM 669 N N . PRO A 1 88 ? 4.551 9.258 -6.797 1 97.25 88 PRO A N 1
ATOM 670 C CA . PRO A 1 88 ? 5.102 8.828 -8.086 1 97.25 88 PRO A CA 1
ATOM 671 C C . PRO A 1 88 ? 6.598 9.109 -8.211 1 97.25 88 PRO A C 1
ATOM 673 O O . PRO A 1 88 ? 7.352 8.258 -8.688 1 97.25 88 PRO A O 1
ATOM 676 N N . ALA A 1 89 ? 6.988 10.242 -7.789 1 97.44 89 ALA A N 1
ATOM 677 C CA . ALA A 1 89 ? 8.406 10.602 -7.871 1 97.44 89 ALA A CA 1
ATOM 678 C C . ALA A 1 89 ? 9.242 9.711 -6.957 1 97.44 89 ALA A C 1
ATOM 680 O O . ALA A 1 89 ? 10.344 9.297 -7.324 1 97.44 89 ALA A O 1
ATOM 681 N N . ALA A 1 90 ? 8.789 9.477 -5.754 1 98.06 90 ALA A N 1
ATOM 682 C CA . ALA A 1 90 ? 9.484 8.594 -4.824 1 98.06 90 ALA A CA 1
ATOM 683 C C . ALA A 1 90 ? 9.656 7.199 -5.418 1 98.06 90 ALA A C 1
ATOM 685 O O . ALA A 1 90 ? 10.711 6.582 -5.277 1 98.06 90 ALA A O 1
ATOM 686 N N . CYS A 1 91 ? 8.625 6.738 -6.047 1 97.56 91 CYS A N 1
ATOM 687 C CA . CYS A 1 91 ? 8.656 5.418 -6.668 1 97.56 91 CYS A CA 1
ATOM 688 C C . CYS A 1 91 ? 9.664 5.371 -7.809 1 97.56 91 CYS A C 1
ATOM 690 O O . CYS A 1 91 ? 10.445 4.422 -7.918 1 97.56 91 CYS A O 1
ATOM 692 N N . ALA A 1 92 ? 9.617 6.348 -8.641 1 96.75 92 ALA A N 1
ATOM 693 C CA . ALA A 1 92 ? 10.562 6.414 -9.758 1 96.75 92 ALA A CA 1
ATOM 694 C C . ALA A 1 92 ? 12 6.414 -9.25 1 96.75 92 ALA A C 1
ATOM 696 O O . ALA A 1 92 ? 12.859 5.719 -9.797 1 96.75 92 ALA A O 1
ATOM 697 N N . ALA A 1 93 ? 12.289 7.211 -8.242 1 97.12 93 ALA A N 1
ATOM 698 C CA . ALA A 1 93 ? 13.625 7.277 -7.656 1 97.12 93 ALA A CA 1
ATOM 699 C C . ALA A 1 93 ? 14.031 5.93 -7.066 1 97.12 93 ALA A C 1
ATOM 701 O O . ALA A 1 93 ? 15.18 5.512 -7.203 1 97.12 93 ALA A O 1
ATOM 702 N N . LYS A 1 94 ? 13.078 5.309 -6.398 1 97.19 94 LYS A N 1
ATOM 703 C CA . LYS A 1 94 ? 13.352 4.016 -5.777 1 97.19 94 LYS A CA 1
ATOM 704 C C . LYS A 1 94 ? 13.656 2.953 -6.832 1 97.19 94 LYS A C 1
ATOM 706 O O . LYS A 1 94 ? 14.539 2.117 -6.641 1 97.19 94 LYS A O 1
ATOM 711 N N . LEU A 1 95 ? 12.953 2.953 -7.918 1 95.5 95 LEU A N 1
ATOM 712 C CA . LEU A 1 95 ? 13.188 2.023 -9.016 1 95.5 95 LEU A CA 1
ATOM 713 C C . LEU A 1 95 ? 14.578 2.219 -9.609 1 95.5 95 LEU A C 1
ATOM 715 O O . LEU A 1 95 ? 15.273 1.243 -9.906 1 95.5 95 LEU A O 1
ATOM 719 N N . GLU A 1 96 ? 14.898 3.457 -9.797 1 95.56 96 GLU A N 1
ATOM 720 C CA . GLU A 1 96 ? 16.234 3.756 -10.305 1 95.56 96 GLU A CA 1
ATOM 721 C C . GLU A 1 96 ? 17.312 3.234 -9.359 1 95.56 96 GLU A C 1
ATOM 723 O O . GLU A 1 96 ? 18.297 2.633 -9.797 1 95.56 96 GLU A O 1
ATOM 728 N N . ARG A 1 97 ? 17.219 3.416 -8.109 1 96.44 97 ARG A N 1
ATOM 729 C CA . ARG A 1 97 ? 18.172 2.959 -7.102 1 96.44 97 ARG A CA 1
ATOM 730 C C . ARG A 1 97 ? 18.266 1.437 -7.09 1 96.44 97 ARG A C 1
ATOM 732 O O . ARG A 1 97 ? 19.359 0.877 -6.945 1 96.44 97 ARG A O 1
ATOM 739 N N . ASN A 1 98 ? 17.062 0.792 -7.168 1 93.75 98 ASN A N 1
ATOM 740 C CA . ASN A 1 98 ? 17.047 -0.666 -7.223 1 93.75 98 ASN A CA 1
ATOM 741 C C . ASN A 1 98 ? 17.781 -1.188 -8.445 1 93.75 98 ASN A C 1
ATOM 743 O O . ASN A 1 98 ? 18.469 -2.219 -8.383 1 93.75 98 ASN A O 1
ATOM 747 N N . GLY A 1 99 ? 17.594 -0.526 -9.547 1 92.38 99 GLY A N 1
ATOM 748 C CA . GLY A 1 99 ? 18.312 -0.904 -10.75 1 92.38 99 GLY A CA 1
ATOM 749 C C . GLY A 1 99 ? 19.812 -0.814 -10.602 1 92.38 99 GLY A C 1
ATOM 750 O O . GLY A 1 99 ? 20.547 -1.642 -11.141 1 92.38 99 GLY A O 1
ATOM 751 N N . GLN A 1 100 ? 20.266 0.148 -9.891 1 93.44 100 GLN A N 1
ATOM 752 C CA . GLN A 1 100 ? 21.688 0.325 -9.648 1 93.44 100 GLN A CA 1
ATOM 753 C C . GLN A 1 100 ? 22.219 -0.714 -8.664 1 93.44 100 GLN A C 1
ATOM 755 O O . GLN A 1 100 ? 23.328 -1.21 -8.812 1 93.44 100 GLN A O 1
ATOM 760 N N . LYS A 1 101 ? 21.453 -1.044 -7.691 1 94 101 LYS A N 1
ATOM 761 C CA . LYS A 1 101 ? 21.844 -1.973 -6.633 1 94 101 LYS A CA 1
ATOM 762 C C . LYS A 1 101 ? 21.812 -3.414 -7.133 1 94 101 LYS A C 1
ATOM 764 O O . LYS A 1 101 ? 22.625 -4.238 -6.699 1 94 101 LYS A O 1
ATOM 769 N N . TYR A 1 102 ? 20.859 -3.664 -7.938 1 91.69 102 TYR A N 1
ATOM 770 C CA . TYR A 1 102 ? 20.703 -4.992 -8.523 1 91.69 102 TYR A CA 1
ATOM 771 C C . TYR A 1 102 ? 20.719 -4.93 -10.039 1 91.69 102 TYR A C 1
ATOM 773 O O . TYR A 1 102 ? 19.672 -5.086 -10.688 1 91.69 102 TYR A O 1
ATOM 781 N N . PRO A 1 103 ? 21.922 -4.762 -10.57 1 86.38 103 PRO A N 1
ATOM 782 C CA . PRO A 1 103 ? 22.031 -4.566 -12.023 1 86.38 103 PRO A CA 1
ATOM 783 C C . PRO A 1 103 ? 21.656 -5.809 -12.812 1 86.38 103 PRO A C 1
ATOM 785 O O . PRO A 1 103 ? 21.75 -6.93 -12.305 1 86.38 103 PRO A O 1
ATOM 788 N N . ASN B 1 1 ? 1.889 5.551 -14.742 1 90.62 1 ASN B N 1
ATOM 789 C CA . ASN B 1 1 ? 0.647 4.945 -14.273 1 90.62 1 ASN B CA 1
ATOM 790 C C . ASN B 1 1 ? 0.895 3.576 -13.641 1 90.62 1 ASN B C 1
ATOM 792 O O . ASN B 1 1 ? 2.008 3.051 -13.711 1 90.62 1 ASN B O 1
ATOM 796 N N . LEU B 1 2 ? -0.048 3.021 -12.883 1 94.75 2 LEU B N 1
ATOM 797 C CA . LEU B 1 2 ? 0.099 1.782 -12.125 1 94.75 2 LEU B CA 1
ATOM 798 C C . LEU B 1 2 ? 0.484 0.627 -13.047 1 94.75 2 LEU B C 1
ATOM 800 O O . LEU B 1 2 ? 1.272 -0.24 -12.656 1 94.75 2 LEU B O 1
ATOM 804 N N . GLU B 1 3 ? -0.064 0.705 -14.281 1 94.62 3 GLU B N 1
ATOM 805 C CA . GLU B 1 3 ? 0.232 -0.361 -15.234 1 94.62 3 GLU B CA 1
ATOM 806 C C . GLU B 1 3 ? 1.686 -0.299 -15.695 1 94.62 3 GLU B C 1
ATOM 808 O O . GLU B 1 3 ? 2.326 -1.335 -15.883 1 94.62 3 GLU B O 1
ATOM 813 N N . GLU B 1 4 ? 2.174 0.88 -15.922 1 95.75 4 GLU B N 1
ATOM 814 C CA . GLU B 1 4 ? 3.584 1.031 -16.266 1 95.75 4 GLU B CA 1
ATOM 815 C C . GLU B 1 4 ? 4.488 0.53 -15.148 1 95.75 4 GLU B C 1
ATOM 817 O O . GLU B 1 4 ? 5.496 -0.133 -15.406 1 95.75 4 GLU B O 1
ATOM 822 N N . LEU B 1 5 ? 4.145 0.882 -13.938 1 96.81 5 LEU B N 1
ATOM 823 C CA . LEU B 1 5 ? 4.898 0.41 -12.781 1 96.81 5 LEU B CA 1
ATOM 824 C C . LEU B 1 5 ? 4.867 -1.112 -12.695 1 96.81 5 LEU B C 1
ATOM 826 O O . LEU B 1 5 ? 5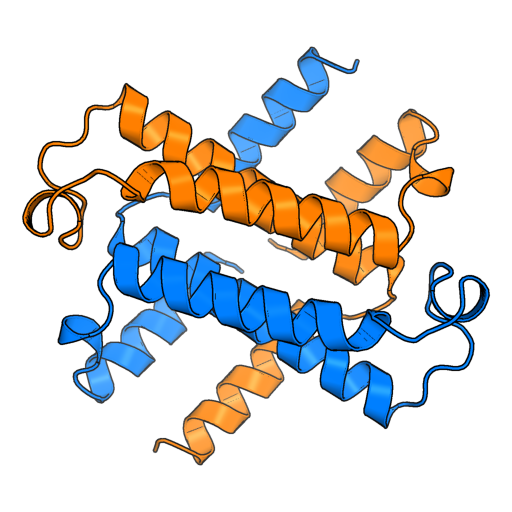.898 -1.747 -12.477 1 96.81 5 LEU B O 1
ATOM 830 N N . ARG B 1 6 ? 3.713 -1.681 -12.883 1 97.44 6 ARG B N 1
ATOM 831 C CA . ARG B 1 6 ? 3.559 -3.133 -12.875 1 97.44 6 ARG B CA 1
ATOM 832 C C . ARG B 1 6 ? 4.504 -3.787 -13.883 1 97.44 6 ARG B C 1
ATOM 834 O O . ARG B 1 6 ? 5.188 -4.758 -13.555 1 97.44 6 ARG B O 1
ATOM 841 N N . GLY B 1 7 ? 4.434 -3.26 -15.109 1 97.5 7 GLY B N 1
ATOM 842 C CA . GLY B 1 7 ? 5.309 -3.793 -16.141 1 97.5 7 GLY B CA 1
ATOM 843 C C . GLY B 1 7 ? 6.781 -3.699 -15.781 1 97.5 7 GLY B C 1
ATOM 844 O O . GLY B 1 7 ? 7.539 -4.648 -15.992 1 97.5 7 GLY B O 1
ATOM 845 N N . SER B 1 8 ? 7.207 -2.58 -15.242 1 97.19 8 SER B N 1
ATOM 846 C CA . SER B 1 8 ? 8.594 -2.373 -14.844 1 97.19 8 SER B CA 1
ATOM 847 C C . SER B 1 8 ? 9.016 -3.359 -13.758 1 97.19 8 SER B C 1
ATOM 849 O O . SER B 1 8 ? 10.102 -3.941 -13.828 1 97.19 8 SER B O 1
ATOM 851 N N . LEU B 1 9 ? 8.156 -3.557 -12.797 1 97.75 9 LEU B N 1
ATOM 852 C CA . LEU B 1 9 ? 8.461 -4.465 -11.695 1 97.75 9 LEU B CA 1
ATOM 853 C C . LEU B 1 9 ? 8.531 -5.906 -12.18 1 97.75 9 LEU B C 1
ATOM 855 O O . LEU B 1 9 ? 9.398 -6.672 -11.75 1 97.75 9 LEU B O 1
ATOM 859 N N . ALA B 1 10 ? 7.617 -6.266 -13.039 1 97.62 10 ALA B N 1
ATOM 860 C CA . ALA B 1 10 ? 7.629 -7.609 -13.609 1 97.62 10 ALA B CA 1
ATOM 861 C C . ALA B 1 10 ? 8.914 -7.863 -14.391 1 97.62 10 ALA B C 1
ATOM 863 O O . ALA B 1 10 ? 9.539 -8.914 -14.242 1 97.62 10 ALA B O 1
ATOM 864 N N . ALA B 1 11 ? 9.281 -6.875 -15.211 1 97.06 11 ALA B N 1
ATOM 865 C CA . ALA B 1 11 ? 10.5 -7 -16 1 97.06 11 ALA B CA 1
ATOM 866 C C . ALA B 1 11 ? 11.727 -7.094 -15.094 1 97.06 11 ALA B C 1
ATOM 868 O O . ALA B 1 11 ? 12.648 -7.875 -15.359 1 97.06 11 ALA B O 1
ATOM 869 N N . PHE B 1 12 ? 11.797 -6.25 -14.117 1 96.56 12 PHE B N 1
ATOM 870 C CA . PHE B 1 12 ? 12.883 -6.227 -13.148 1 96.56 12 PHE B CA 1
ATOM 871 C C . PHE B 1 12 ? 13.039 -7.59 -12.477 1 96.56 12 PHE B C 1
ATOM 873 O O . PHE B 1 12 ? 14.156 -8.102 -12.359 1 96.56 12 PHE B O 1
ATOM 880 N N . ALA B 1 13 ? 11.922 -8.195 -12.016 1 96.44 13 ALA B N 1
ATOM 881 C CA . ALA B 1 13 ? 11.922 -9.5 -11.352 1 96.44 13 ALA B CA 1
ATOM 882 C C . ALA B 1 13 ? 12.328 -10.609 -12.32 1 96.44 13 ALA B C 1
ATOM 884 O O . ALA B 1 13 ? 13.109 -11.492 -11.969 1 96.44 13 ALA B O 1
ATOM 885 N N . ALA B 1 14 ? 11.773 -10.57 -13.539 1 96.56 14 ALA B N 1
ATOM 886 C CA . ALA B 1 14 ? 12.07 -11.586 -14.547 1 96.56 14 ALA B CA 1
ATOM 887 C C . ALA B 1 14 ? 13.555 -11.594 -14.898 1 96.56 14 ALA B C 1
ATOM 889 O O . ALA B 1 14 ? 14.156 -12.664 -15.023 1 96.56 14 ALA B O 1
ATOM 890 N N . ALA B 1 15 ? 14.133 -10.461 -15.039 1 96.19 15 ALA B N 1
ATOM 891 C CA . ALA B 1 15 ? 15.539 -10.312 -15.43 1 96.19 15 ALA B CA 1
ATOM 892 C C . ALA B 1 15 ? 16.469 -10.938 -14.398 1 96.19 15 ALA B C 1
ATOM 894 O O . ALA B 1 15 ? 17.594 -11.297 -14.711 1 96.19 15 ALA B O 1
ATOM 895 N N . ARG B 1 16 ? 15.977 -11.172 -13.195 1 96.19 16 ARG B N 1
ATOM 896 C CA . ARG B 1 16 ? 16.812 -11.641 -12.0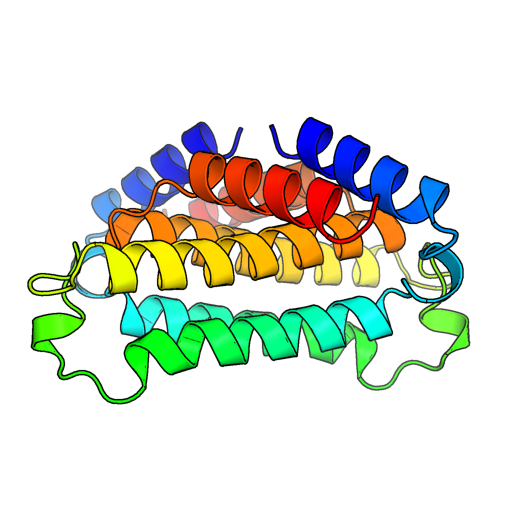94 1 96.19 16 ARG B CA 1
ATOM 897 C C . ARG B 1 16 ? 16.3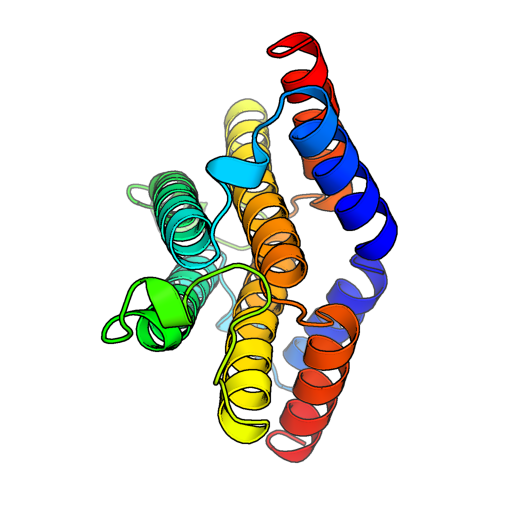28 -12.984 -11.57 1 96.19 16 ARG B C 1
ATOM 899 O O . ARG B 1 16 ? 16.812 -13.469 -10.547 1 96.19 16 ARG B O 1
ATOM 906 N N . ASP B 1 17 ? 15.359 -13.492 -12.211 1 95.94 17 ASP B N 1
ATOM 907 C CA . ASP B 1 17 ? 14.742 -14.766 -11.852 1 95.94 17 ASP B CA 1
ATOM 908 C C . ASP B 1 17 ? 14.172 -14.727 -10.438 1 95.94 17 ASP B C 1
ATOM 910 O O . ASP B 1 17 ? 14.344 -15.672 -9.664 1 95.94 17 ASP B O 1
ATOM 914 N N . TRP B 1 18 ? 13.562 -13.602 -10.062 1 95.62 18 TRP B N 1
ATOM 915 C CA . TRP B 1 18 ? 13.008 -13.414 -8.727 1 95.62 18 TRP B CA 1
ATOM 916 C C . TRP B 1 18 ? 11.562 -13.906 -8.672 1 95.62 18 TRP B C 1
ATOM 918 O O . TRP B 1 18 ? 10.992 -14.039 -7.586 1 95.62 18 TRP B O 1
ATOM 928 N N . ASP B 1 19 ? 10.961 -14.273 -9.758 1 95 19 ASP B N 1
ATOM 929 C CA . ASP B 1 19 ? 9.57 -14.695 -9.797 1 95 19 ASP B CA 1
ATOM 930 C C . ASP B 1 19 ? 9.336 -15.914 -8.906 1 95 19 ASP B C 1
ATOM 932 O O . ASP B 1 19 ? 8.273 -16.062 -8.305 1 95 19 ASP B O 1
ATOM 936 N N . GLN B 1 20 ? 10.32 -16.781 -8.914 1 94.31 20 GLN B N 1
ATOM 937 C CA . GLN B 1 20 ? 10.188 -18 -8.125 1 94.31 20 GLN B CA 1
ATOM 938 C C . GLN B 1 20 ? 10.023 -17.688 -6.641 1 94.31 20 GLN B C 1
ATOM 940 O O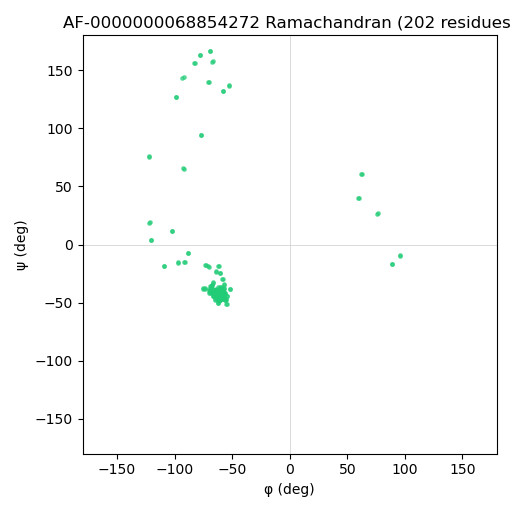 . GLN B 1 20 ? 9.43 -18.469 -5.895 1 94.31 20 GLN B O 1
ATOM 945 N N . PHE B 1 21 ? 10.516 -16.5 -6.168 1 94.94 21 PHE B N 1
ATOM 946 C CA . PHE B 1 21 ? 10.422 -16.078 -4.777 1 94.94 21 PHE B CA 1
ATOM 947 C C . PHE B 1 21 ? 9.234 -15.156 -4.566 1 94.94 21 PHE B C 1
ATOM 949 O O . PHE B 1 21 ? 8.82 -14.914 -3.432 1 94.94 21 PHE B O 1
ATOM 956 N N . HIS B 1 22 ? 8.688 -14.641 -5.672 1 96.75 22 HIS B N 1
ATOM 957 C CA . HIS B 1 22 ? 7.602 -13.672 -5.586 1 96.75 22 HIS B CA 1
ATOM 958 C C . HIS B 1 22 ? 6.242 -14.359 -5.637 1 96.75 22 HIS B C 1
ATOM 960 O O . HIS B 1 22 ? 5.445 -14.102 -6.543 1 96.75 22 HIS B O 1
ATOM 966 N N . THR B 1 23 ? 5.996 -15.141 -4.57 1 97.56 23 THR B N 1
ATOM 967 C CA . THR B 1 23 ? 4.648 -15.672 -4.387 1 97.56 23 THR B CA 1
ATOM 968 C C . THR B 1 23 ? 3.75 -14.648 -3.705 1 97.56 23 THR B C 1
ATOM 970 O O . THR B 1 23 ? 4.234 -13.773 -2.977 1 97.56 23 THR B O 1
ATOM 973 N N . PRO B 1 24 ? 2.445 -14.805 -3.926 1 98.56 24 PRO B N 1
ATOM 974 C CA . PRO B 1 24 ? 1.538 -13.828 -3.318 1 98.56 24 PRO B CA 1
ATOM 975 C C . PRO B 1 24 ? 1.704 -13.734 -1.803 1 98.56 24 PRO B C 1
ATOM 977 O O . PRO B 1 24 ? 1.79 -12.625 -1.257 1 98.56 24 PRO B O 1
ATOM 980 N N . ARG B 1 25 ? 1.854 -14.836 -1.123 1 98.19 25 ARG B N 1
ATOM 981 C CA . ARG B 1 25 ? 1.986 -14.797 0.33 1 98.19 25 ARG B CA 1
ATOM 982 C C . ARG B 1 25 ? 3.32 -14.188 0.745 1 98.19 25 ARG B C 1
ATOM 984 O O . ARG B 1 25 ? 3.389 -13.445 1.724 1 98.19 25 ARG B O 1
ATOM 991 N N . SER B 1 26 ? 4.398 -14.5 0.004 1 98.06 26 SER B N 1
ATOM 992 C CA . SER B 1 26 ? 5.691 -13.883 0.284 1 98.06 26 SER B CA 1
ATOM 993 C C . SER B 1 26 ? 5.645 -12.375 0.067 1 98.06 26 SER B C 1
ATOM 995 O O . SER B 1 26 ? 6.223 -11.609 0.841 1 98.06 26 SER B O 1
ATOM 997 N N . LEU B 1 27 ? 4.98 -11.961 -0.98 1 98.69 27 LEU B N 1
ATOM 998 C CA . LEU B 1 27 ? 4.867 -10.539 -1.286 1 98.69 27 LEU B CA 1
ATOM 999 C C . LEU B 1 27 ? 4.008 -9.828 -0.246 1 98.69 27 LEU B C 1
ATOM 1001 O O . LEU B 1 27 ? 4.301 -8.688 0.128 1 98.69 27 LEU B O 1
ATOM 1005 N N . ALA B 1 28 ? 2.955 -10.531 0.229 1 98.81 28 ALA B N 1
ATOM 1006 C CA . ALA B 1 28 ? 2.158 -9.969 1.315 1 98.81 28 ALA B CA 1
ATOM 1007 C C . ALA B 1 28 ? 3 -9.789 2.574 1 98.81 28 ALA B C 1
ATOM 1009 O O . ALA B 1 28 ? 2.871 -8.773 3.271 1 98.81 28 ALA B O 1
ATOM 1010 N N . LEU B 1 29 ? 3.824 -10.758 2.834 1 98.44 29 LEU B N 1
ATOM 1011 C CA . LEU B 1 29 ? 4.73 -10.656 3.971 1 98.44 29 LEU B CA 1
ATOM 1012 C C . LEU B 1 29 ? 5.699 -9.492 3.795 1 98.44 29 LEU B C 1
ATOM 1014 O O . LEU B 1 29 ? 5.918 -8.719 4.727 1 98.44 29 LEU B O 1
ATOM 1018 N N . ALA B 1 30 ? 6.309 -9.344 2.625 1 98.69 30 ALA B N 1
ATOM 1019 C CA . ALA B 1 30 ? 7.203 -8.234 2.322 1 98.69 30 ALA B CA 1
ATOM 1020 C C . ALA B 1 30 ? 6.492 -6.895 2.479 1 98.69 30 ALA B C 1
ATOM 1022 O O . ALA B 1 30 ? 7.035 -5.957 3.064 1 98.69 30 ALA B O 1
ATOM 1023 N N . LEU B 1 31 ? 5.277 -6.82 1.91 1 98.81 31 LEU B N 1
ATOM 1024 C CA . LEU B 1 31 ? 4.445 -5.625 2.041 1 98.81 31 LEU B CA 1
ATOM 1025 C C . LEU B 1 31 ? 4.246 -5.262 3.508 1 98.81 31 LEU B C 1
ATOM 1027 O O . LEU B 1 31 ? 4.395 -4.102 3.891 1 98.81 31 LEU B O 1
ATOM 1031 N N . THR B 1 32 ? 3.961 -6.277 4.344 1 98.88 32 THR B N 1
ATOM 1032 C CA . THR B 1 32 ? 3.762 -6.07 5.773 1 98.88 32 THR B CA 1
ATOM 1033 C C . THR B 1 32 ? 5.023 -5.508 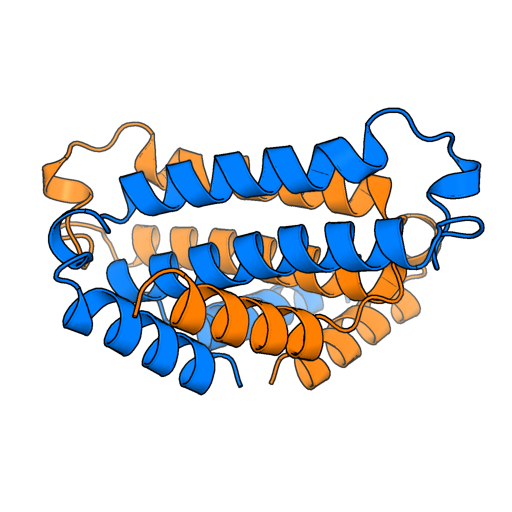6.422 1 98.88 32 THR B C 1
ATOM 1035 O O . THR B 1 32 ? 4.953 -4.59 7.238 1 98.88 32 THR B O 1
ATOM 1038 N N . GLY B 1 33 ? 6.152 -6.043 6.066 1 98.81 33 GLY B N 1
ATOM 1039 C CA . GLY B 1 33 ? 7.414 -5.516 6.559 1 98.81 33 GLY B CA 1
ATOM 1040 C C . GLY B 1 33 ? 7.625 -4.055 6.203 1 98.81 33 GLY B C 1
ATOM 1041 O O . GLY B 1 33 ? 8.023 -3.256 7.055 1 98.81 33 GLY B O 1
ATOM 1042 N N . GLU B 1 34 ? 7.332 -3.711 4.945 1 98.88 34 GLU B N 1
ATOM 1043 C CA . GLU B 1 34 ? 7.539 -2.34 4.492 1 98.88 34 GLU B CA 1
ATOM 1044 C C . GLU B 1 34 ? 6.578 -1.377 5.184 1 98.88 34 GLU B C 1
ATOM 1046 O O . GLU B 1 34 ? 6.926 -0.221 5.438 1 98.88 34 GLU B O 1
ATOM 1051 N N . VAL B 1 35 ? 5.363 -1.827 5.457 1 98.88 35 VAL B N 1
ATOM 1052 C CA . VAL B 1 35 ? 4.434 -0.998 6.215 1 98.88 35 VAL B CA 1
ATOM 1053 C C . VAL B 1 35 ? 4.973 -0.768 7.625 1 98.88 35 VAL B C 1
ATOM 1055 O O . VAL B 1 35 ? 4.82 0.321 8.188 1 98.88 35 VAL B O 1
ATOM 1058 N N . GLY B 1 36 ? 5.566 -1.78 8.188 1 98.75 36 GLY B N 1
ATOM 1059 C CA . GLY B 1 36 ? 6.254 -1.58 9.453 1 98.75 36 GLY B CA 1
ATOM 1060 C C . GLY B 1 36 ? 7.312 -0.496 9.398 1 98.75 36 GLY B C 1
ATOM 1061 O O . GLY B 1 36 ? 7.387 0.356 10.281 1 98.75 36 GLY B O 1
ATOM 1062 N N . GLU B 1 37 ? 8.164 -0.574 8.328 1 98.88 37 GLU B N 1
ATOM 1063 C CA . GLU B 1 37 ? 9.203 0.437 8.148 1 98.88 37 GLU B CA 1
ATOM 1064 C C . GLU B 1 37 ? 8.594 1.823 7.957 1 98.88 37 GLU B C 1
ATOM 1066 O O . GLU B 1 37 ? 9.109 2.811 8.484 1 98.88 37 GLU B O 1
ATOM 1071 N N . LEU B 1 38 ? 7.543 1.933 7.238 1 98.88 38 LEU B N 1
ATOM 1072 C CA . LEU B 1 38 ? 6.816 3.188 7.066 1 98.88 38 LEU B CA 1
ATOM 1073 C C . LEU B 1 38 ? 6.316 3.711 8.406 1 98.88 38 LEU B C 1
ATOM 1075 O O . LEU B 1 38 ? 6.5 4.887 8.727 1 98.88 38 LEU B O 1
ATOM 1079 N N . CYS B 1 39 ? 5.758 2.873 9.258 1 98.81 39 CYS B N 1
ATOM 1080 C CA . CYS B 1 39 ? 5.211 3.262 10.555 1 98.81 39 CYS B CA 1
ATOM 1081 C C . CYS B 1 39 ? 6.316 3.74 11.492 1 98.81 39 CYS B C 1
ATOM 1083 O O . CYS B 1 39 ? 6.094 4.633 12.312 1 98.81 39 CYS B O 1
ATOM 1085 N N . GLU B 1 40 ? 7.469 3.158 11.336 1 98.69 40 GLU B N 1
ATOM 1086 C CA . GLU B 1 40 ? 8.602 3.543 12.172 1 98.69 40 GLU B CA 1
ATOM 1087 C C . GLU B 1 40 ? 8.922 5.027 12.023 1 98.69 40 GLU B C 1
ATOM 1089 O O . GLU B 1 40 ? 9.375 5.668 12.969 1 98.69 40 GLU B O 1
ATOM 1094 N N . CYS B 1 41 ? 8.641 5.594 10.844 1 98.56 41 CYS B N 1
ATOM 1095 C CA . CYS B 1 41 ? 8.922 7 10.578 1 98.56 41 CYS B CA 1
ATOM 1096 C C . CYS B 1 41 ? 8.094 7.902 11.484 1 98.56 41 CYS B C 1
ATOM 1098 O O . CYS B 1 41 ? 8.508 9.023 11.797 1 98.56 41 CYS B O 1
ATOM 1100 N N . PHE B 1 42 ? 6.957 7.332 11.984 1 98.5 42 PHE B N 1
ATOM 1101 C CA . PHE B 1 42 ? 6.035 8.141 12.781 1 98.5 42 PHE B CA 1
ATOM 1102 C C . PHE B 1 42 ? 6.078 7.727 14.242 1 98.5 42 PHE B C 1
ATOM 1104 O O . PHE B 1 42 ? 5.566 8.438 15.109 1 98.5 42 PHE B O 1
ATOM 1111 N N . GLN B 1 43 ? 6.582 6.547 14.555 1 97.12 43 GLN B N 1
ATOM 1112 C CA . GLN B 1 43 ? 6.395 5.809 15.797 1 97.12 43 GLN B CA 1
ATOM 1113 C C . GLN B 1 43 ? 6.719 6.676 17.016 1 97.12 43 GLN B C 1
ATOM 1115 O O . GLN B 1 43 ? 5.969 6.695 17.984 1 97.12 43 GLN B O 1
ATOM 1120 N N . TRP B 1 44 ? 7.734 7.527 16.953 1 95.56 44 TRP B N 1
ATOM 1121 C CA . TRP B 1 44 ? 8.195 8.227 18.141 1 95.56 44 TRP B CA 1
ATOM 1122 C C . TRP B 1 44 ? 8.125 9.742 17.953 1 95.56 44 TRP B C 1
ATOM 1124 O O . TRP B 1 44 ? 8.766 10.5 18.688 1 95.56 44 TRP B O 1
ATOM 1134 N N . ARG B 1 45 ? 7.359 10.148 17.016 1 96.81 45 ARG B N 1
ATOM 1135 C CA . ARG B 1 45 ? 7.16 11.578 16.781 1 96.81 45 ARG B CA 1
ATOM 1136 C C . ARG B 1 45 ? 5.93 12.086 17.516 1 96.81 45 ARG B C 1
ATOM 1138 O O . ARG B 1 45 ? 4.93 11.375 17.641 1 96.81 45 ARG B O 1
ATOM 1145 N N . GLY B 1 46 ? 6.059 13.312 18 1 96.06 46 GLY B N 1
ATOM 1146 C CA . GLY B 1 46 ? 4.902 13.93 18.641 1 96.06 46 GLY B CA 1
ATOM 1147 C C . GLY B 1 46 ? 3.803 14.273 17.656 1 96.06 46 GLY B C 1
ATOM 1148 O O . GLY B 1 46 ? 4.023 14.281 16.438 1 96.06 46 GLY B O 1
ATOM 1149 N N . ASP B 1 47 ? 2.631 14.57 18.188 1 95.94 47 ASP B N 1
ATOM 1150 C CA . ASP B 1 47 ? 1.453 14.828 17.359 1 95.94 47 ASP B CA 1
ATOM 1151 C C . ASP B 1 47 ? 1.668 16.031 16.453 1 95.94 47 ASP B C 1
ATOM 1153 O O . ASP B 1 47 ? 1.25 16.031 15.289 1 95.94 47 ASP B O 1
ATOM 1157 N N . ALA B 1 48 ? 2.297 16.984 16.984 1 96.81 48 ALA B N 1
ATOM 1158 C CA . ALA B 1 48 ? 2.521 18.203 16.203 1 96.81 48 ALA B CA 1
ATOM 1159 C C . ALA B 1 48 ? 3.369 17.922 14.969 1 96.81 48 ALA B C 1
ATOM 1161 O O . ALA B 1 48 ? 3.113 18.469 13.898 1 96.81 48 ALA B O 1
ATOM 1162 N N . ALA B 1 49 ? 4.316 17.047 15.102 1 97.56 49 ALA B N 1
ATOM 1163 C CA . ALA B 1 49 ? 5.211 16.688 14.008 1 97.56 49 ALA B CA 1
ATOM 1164 C C . ALA B 1 49 ? 4.496 15.812 12.977 1 97.56 49 ALA B C 1
ATOM 1166 O O . ALA B 1 49 ? 4.941 15.703 11.828 1 97.56 49 ALA B O 1
ATOM 1167 N N . CYS B 1 50 ? 3.359 15.219 13.398 1 97.94 50 CYS B N 1
ATOM 1168 C CA . CYS B 1 50 ? 2.633 14.328 12.508 1 97.94 50 CYS B CA 1
ATOM 1169 C C . CYS B 1 50 ? 1.42 15.031 11.906 1 97.94 50 CYS B C 1
ATOM 1171 O O . CYS B 1 50 ? 0.561 14.383 11.297 1 97.94 50 CYS B O 1
ATOM 1173 N N . ALA B 1 51 ? 1.366 16.359 12.086 1 98 51 ALA B N 1
ATOM 1174 C CA . ALA B 1 51 ? 0.32 17.141 11.43 1 98 51 ALA B CA 1
ATOM 1175 C C . ALA B 1 51 ? 0.502 17.141 9.914 1 98 51 ALA B C 1
ATOM 1177 O O . ALA B 1 51 ? 1.595 16.859 9.414 1 98 51 ALA B O 1
ATOM 1178 N N . PRO B 1 52 ? -0.594 17.406 9.195 1 97.94 52 PRO B N 1
ATOM 1179 C CA . PRO B 1 52 ? -0.497 17.406 7.734 1 97.94 52 PRO B CA 1
ATOM 1180 C C . PRO B 1 52 ? 0.629 18.297 7.219 1 97.94 52 PRO B C 1
ATOM 1182 O O . PRO B 1 52 ? 0.844 19.391 7.742 1 97.94 52 PRO B O 1
ATOM 1185 N N . GLY B 1 53 ? 1.287 17.719 6.285 1 98 53 GLY B N 1
ATOM 1186 C CA . GLY B 1 53 ? 2.439 18.422 5.727 1 98 53 GLY B CA 1
ATOM 1187 C C . GLY B 1 53 ? 3.729 18.125 6.469 1 98 53 GLY B C 1
ATOM 1188 O O . GLY B 1 53 ? 4.816 18.469 6.004 1 98 53 GLY B O 1
ATOM 1189 N N . LEU B 1 54 ? 3.639 17.594 7.656 1 98.44 54 LEU B N 1
ATOM 1190 C CA . LEU B 1 54 ? 4.758 17.125 8.461 1 98.44 54 LEU B CA 1
ATOM 1191 C C . LEU B 1 54 ? 5.703 18.266 8.805 1 98.44 54 LEU B C 1
ATOM 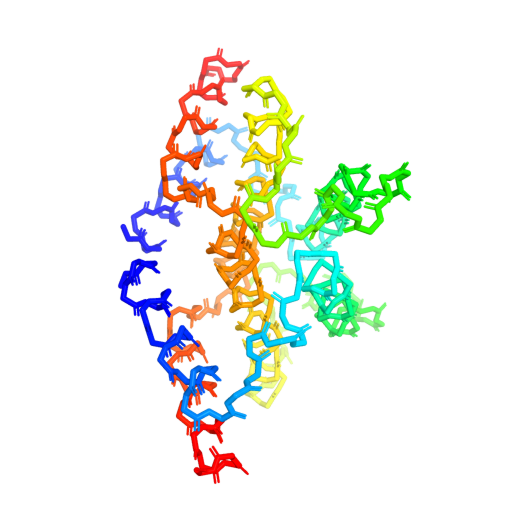1193 O O . LEU B 1 54 ? 6.898 18.203 8.508 1 98.44 54 LEU B O 1
ATOM 1197 N N . PRO B 1 55 ? 5.156 19.25 9.508 1 98 55 PRO B N 1
ATOM 1198 C CA . PRO B 1 55 ? 6.012 20.391 9.883 1 98 55 PRO B CA 1
ATOM 1199 C C . PRO B 1 55 ? 7.234 19.953 10.695 1 98 55 PRO B C 1
ATOM 1201 O O . PRO B 1 55 ? 7.121 19.125 11.594 1 98 55 PRO B O 1
ATOM 1204 N N . GLY B 1 56 ? 8.328 20.406 10.336 1 97.5 56 GLY B N 1
ATOM 1205 C CA . GLY B 1 56 ? 9.539 20.188 11.102 1 97.5 56 GLY B CA 1
ATOM 1206 C C . GLY B 1 56 ? 10.359 19 10.594 1 97.5 56 GLY B C 1
ATOM 1207 O O . GLY B 1 56 ? 11.461 18.75 11.078 1 97.5 56 GLY B O 1
ATOM 1208 N N . TRP B 1 57 ? 9.82 18.25 9.703 1 98.25 57 TRP B N 1
ATOM 1209 C CA . TRP B 1 57 ? 10.602 17.156 9.133 1 98.25 57 TRP B CA 1
ATOM 1210 C C . TRP B 1 57 ? 11.711 17.688 8.227 1 98.25 57 TRP B C 1
ATOM 1212 O O . TRP B 1 57 ? 11.484 18.609 7.445 1 98.25 57 TRP B O 1
ATOM 1222 N N . THR B 1 58 ? 12.867 17.062 8.328 1 98.31 58 THR B N 1
ATOM 1223 C CA . THR B 1 58 ? 13.984 17.422 7.461 1 98.31 58 THR B CA 1
ATOM 1224 C C . THR B 1 58 ? 13.797 16.828 6.07 1 98.31 58 THR B C 1
ATOM 1226 O O . THR B 1 58 ? 12.961 15.945 5.875 1 98.31 58 THR B O 1
ATOM 1229 N N . ASP B 1 59 ? 14.547 17.344 5.082 1 97.75 59 ASP B N 1
ATOM 1230 C CA . ASP B 1 59 ? 14.523 16.766 3.744 1 97.75 59 ASP B CA 1
ATOM 1231 C C . ASP B 1 59 ? 14.898 15.281 3.781 1 97.75 59 ASP B C 1
ATOM 1233 O O . ASP B 1 59 ? 14.344 14.477 3.027 1 97.75 59 ASP B O 1
ATOM 1237 N N . ALA B 1 60 ? 15.859 14.984 4.645 1 98.25 60 ALA B N 1
ATOM 1238 C CA . ALA B 1 60 ? 16.281 13.586 4.777 1 98.25 60 ALA B CA 1
ATOM 1239 C C . ALA B 1 60 ? 15.148 12.727 5.316 1 98.25 60 ALA B C 1
ATOM 1241 O O . ALA B 1 60 ? 14.961 11.586 4.871 1 98.25 60 ALA B O 1
ATOM 1242 N N . ASP B 1 61 ? 14.375 13.242 6.305 1 98.25 61 ASP B N 1
ATOM 1243 C CA . ASP B 1 61 ? 13.211 12.539 6.844 1 98.25 61 ASP B CA 1
ATOM 1244 C C . ASP B 1 61 ? 12.172 12.281 5.754 1 98.25 61 ASP B C 1
ATOM 1246 O O . ASP B 1 61 ? 11.664 11.164 5.633 1 98.25 61 ASP B O 1
ATOM 1250 N N . ARG B 1 62 ? 11.945 13.25 4.988 1 98.44 62 ARG B N 1
ATOM 1251 C CA . ARG B 1 62 ? 10.914 13.18 3.953 1 98.44 62 ARG B CA 1
ATOM 1252 C C . ARG B 1 62 ? 11.328 12.219 2.844 1 98.44 62 ARG B C 1
ATOM 1254 O O . ARG B 1 62 ? 10.5 11.469 2.322 1 98.44 62 ARG B O 1
ATOM 1261 N N . THR B 1 63 ? 12.586 12.297 2.492 1 98.44 63 THR B N 1
ATOM 1262 C CA . THR B 1 63 ? 13.109 11.359 1.505 1 98.44 63 THR B CA 1
ATOM 1263 C C . THR B 1 63 ? 12.961 9.922 1.997 1 98.44 63 THR B C 1
ATOM 1265 O O . THR B 1 63 ? 12.492 9.055 1.258 1 98.44 63 THR B O 1
ATOM 1268 N N . HIS B 1 64 ? 13.352 9.711 3.244 1 98.62 64 HIS B N 1
ATOM 1269 C CA . HIS B 1 64 ? 13.25 8.375 3.826 1 98.62 64 HIS B CA 1
ATOM 1270 C C . HIS B 1 64 ? 11.805 7.898 3.877 1 98.62 64 HIS B C 1
ATOM 1272 O O . HIS B 1 64 ? 11.508 6.754 3.52 1 98.62 64 HIS B O 1
ATOM 1278 N N . LEU B 1 65 ? 10.891 8.766 4.258 1 98.81 65 LEU B N 1
ATOM 1279 C CA . LEU B 1 65 ? 9.477 8.422 4.285 1 98.81 65 LEU B CA 1
ATOM 1280 C C . LEU B 1 65 ? 8.969 8.07 2.891 1 98.81 65 LEU B C 1
ATOM 1282 O O . LEU B 1 65 ? 8.242 7.094 2.717 1 98.81 65 LEU B O 1
ATOM 1286 N N . GLY B 1 66 ? 9.352 8.859 1.923 1 98.81 66 GLY B N 1
ATOM 1287 C CA . GLY B 1 66 ? 9 8.586 0.542 1 98.81 66 GLY B CA 1
ATOM 1288 C C . GLY B 1 66 ? 9.484 7.227 0.062 1 98.81 66 GLY B C 1
ATOM 1289 O O . GLY B 1 66 ? 8.773 6.531 -0.667 1 98.81 66 GLY B O 1
ATOM 1290 N N . GLU B 1 67 ? 10.695 6.883 0.487 1 98.75 67 GLU B N 1
ATOM 1291 C CA . GLU B 1 67 ? 11.258 5.582 0.121 1 98.75 67 GLU B CA 1
ATOM 1292 C C . GLU B 1 67 ? 10.414 4.441 0.688 1 98.75 67 GLU B C 1
ATOM 1294 O O . GLU B 1 67 ? 10.141 3.459 -0.004 1 98.75 67 GLU B O 1
ATOM 1299 N N . GLU B 1 68 ? 10.031 4.602 1.943 1 98.88 68 GLU B N 1
ATOM 1300 C CA . GLU B 1 68 ? 9.219 3.559 2.555 1 98.88 68 GLU B CA 1
ATOM 1301 C C . GLU B 1 68 ? 7.844 3.471 1.891 1 98.88 68 GLU B C 1
ATOM 1303 O O . GLU B 1 68 ? 7.32 2.375 1.678 1 98.88 68 GLU B O 1
ATOM 1308 N N . MET B 1 69 ? 7.25 4.605 1.535 1 98.88 69 MET B N 1
ATOM 1309 C CA . MET B 1 69 ? 5.965 4.605 0.842 1 98.88 69 MET B CA 1
ATOM 1310 C C . MET B 1 69 ? 6.086 3.961 -0.533 1 98.88 69 MET B C 1
ATOM 1312 O O . MET B 1 69 ? 5.199 3.217 -0.956 1 98.88 69 MET B O 1
ATOM 1316 N N . ALA B 1 70 ? 7.203 4.258 -1.195 1 98.81 70 ALA B N 1
ATOM 1317 C CA . ALA B 1 70 ? 7.453 3.664 -2.506 1 98.81 70 ALA B CA 1
ATOM 1318 C C . ALA B 1 70 ? 7.566 2.146 -2.404 1 98.81 70 ALA B C 1
ATOM 1320 O O . ALA B 1 70 ? 7.02 1.419 -3.236 1 98.81 70 ALA B O 1
ATOM 1321 N N . ASP B 1 71 ? 8.266 1.671 -1.405 1 98.88 71 ASP B N 1
ATOM 1322 C CA . ASP B 1 71 ? 8.391 0.231 -1.202 1 98.88 71 ASP B CA 1
ATOM 1323 C C . ASP B 1 71 ? 7.027 -0.417 -0.999 1 98.88 71 ASP B C 1
ATOM 1325 O O . ASP B 1 71 ? 6.746 -1.477 -1.562 1 98.88 71 ASP B O 1
ATOM 1329 N N . VAL B 1 72 ? 6.16 0.223 -0.212 1 98.94 72 VAL B N 1
ATOM 1330 C CA . VAL B 1 72 ? 4.812 -0.288 0.012 1 98.94 72 VAL B CA 1
ATOM 1331 C C . VAL B 1 72 ? 4.059 -0.359 -1.314 1 98.94 72 VAL B C 1
ATOM 1333 O O . VAL B 1 72 ? 3.463 -1.388 -1.642 1 98.94 72 VAL B O 1
ATOM 1336 N N . LEU B 1 73 ? 4.117 0.675 -2.068 1 98.81 73 LEU B N 1
ATOM 1337 C CA . LEU B 1 73 ? 3.416 0.709 -3.346 1 98.81 73 LEU B CA 1
ATOM 1338 C C . LEU B 1 73 ? 3.934 -0.378 -4.281 1 98.81 73 LEU B C 1
ATOM 1340 O O . LEU B 1 73 ? 3.145 -1.09 -4.91 1 98.81 73 LEU B O 1
ATOM 1344 N N . MET B 1 74 ? 5.227 -0.536 -4.359 1 98.75 74 MET B N 1
ATOM 1345 C CA . MET B 1 74 ? 5.828 -1.476 -5.301 1 98.75 74 MET B CA 1
ATOM 1346 C C . MET B 1 74 ? 5.48 -2.914 -4.93 1 98.75 74 MET B C 1
ATOM 1348 O O . MET B 1 74 ? 5.137 -3.717 -5.801 1 98.75 74 MET B O 1
ATOM 1352 N N . TYR B 1 75 ? 5.516 -3.225 -3.637 1 98.88 75 TYR B N 1
ATOM 1353 C CA . TYR B 1 75 ? 5.156 -4.578 -3.234 1 98.88 75 TYR B CA 1
ATOM 1354 C C . TYR B 1 75 ? 3.668 -4.832 -3.447 1 98.88 75 TYR B C 1
ATOM 1356 O O . TYR B 1 75 ? 3.264 -5.953 -3.775 1 98.88 75 TYR B O 1
ATOM 1364 N N . LEU B 1 76 ? 2.842 -3.811 -3.225 1 98.88 76 LEU B N 1
ATOM 1365 C CA . LEU B 1 76 ? 1.411 -3.957 -3.473 1 98.88 76 LEU B CA 1
ATOM 1366 C C . LEU B 1 76 ? 1.14 -4.238 -4.945 1 98.88 76 LEU B C 1
ATOM 1368 O O . LEU B 1 76 ? 0.357 -5.133 -5.277 1 98.88 76 LEU B O 1
ATOM 1372 N N . VAL B 1 77 ? 1.771 -3.492 -5.805 1 98.75 77 VAL B N 1
ATOM 1373 C CA . VAL B 1 77 ? 1.579 -3.646 -7.242 1 98.75 77 VAL B CA 1
ATOM 1374 C C . VAL B 1 77 ? 2.088 -5.016 -7.688 1 98.75 77 VAL B C 1
ATOM 1376 O O . VAL B 1 77 ? 1.438 -5.699 -8.484 1 98.75 77 VAL B O 1
ATOM 1379 N N . ARG B 1 78 ? 3.252 -5.457 -7.172 1 98.75 78 ARG B N 1
ATOM 1380 C CA . ARG B 1 78 ? 3.791 -6.77 -7.508 1 98.75 78 ARG B CA 1
ATOM 1381 C C . ARG B 1 78 ? 2.877 -7.883 -7.004 1 98.75 78 ARG B C 1
ATOM 1383 O O . ARG B 1 78 ? 2.67 -8.883 -7.691 1 98.75 78 ARG B O 1
ATOM 1390 N N . LEU B 1 79 ? 2.355 -7.664 -5.828 1 98.88 79 LEU B N 1
ATOM 1391 C CA . LEU B 1 79 ? 1.418 -8.625 -5.254 1 98.88 79 LEU B CA 1
ATOM 1392 C C . LEU B 1 79 ? 0.177 -8.758 -6.129 1 98.88 79 LEU B C 1
ATOM 1394 O O . LEU B 1 79 ? -0.265 -9.875 -6.422 1 98.88 79 LEU B O 1
ATOM 1398 N N . ALA B 1 80 ? -0.405 -7.641 -6.52 1 98.88 80 ALA B N 1
ATOM 1399 C CA . ALA B 1 80 ? -1.572 -7.676 -7.398 1 98.88 80 ALA B CA 1
ATOM 1400 C C . ALA B 1 80 ? -1.263 -8.422 -8.695 1 98.88 80 ALA B C 1
ATOM 1402 O O . ALA B 1 80 ? -2.057 -9.25 -9.141 1 98.88 80 ALA B O 1
ATOM 1403 N N . ASP B 1 81 ? -0.128 -8.141 -9.195 1 98.62 81 ASP B N 1
ATOM 1404 C CA . ASP B 1 81 ? 0.303 -8.758 -10.445 1 98.62 81 ASP B CA 1
ATOM 1405 C C . ASP B 1 81 ? 0.407 -10.273 -10.305 1 98.62 81 ASP B C 1
ATOM 1407 O O . ASP B 1 81 ? -0.164 -11.016 -11.109 1 98.62 81 ASP B O 1
ATOM 1411 N N . ARG B 1 82 ? 1.094 -10.766 -9.273 1 98.56 82 ARG B N 1
ATOM 1412 C CA . ARG B 1 82 ? 1.314 -12.195 -9.078 1 98.56 82 ARG B CA 1
ATOM 1413 C C . ARG B 1 82 ? 0.019 -12.898 -8.68 1 98.56 82 ARG B C 1
ATOM 1415 O O . ARG B 1 82 ? -0.114 -14.109 -8.867 1 98.56 82 ARG B O 1
ATOM 1422 N N . SER B 1 83 ? -0.929 -12.117 -8.227 1 98.69 83 SER B N 1
ATOM 1423 C CA . SER B 1 83 ? -2.215 -12.672 -7.809 1 98.69 83 SER B CA 1
ATOM 1424 C C . SER B 1 83 ? -3.215 -12.672 -8.961 1 98.69 83 SER B C 1
ATOM 1426 O O . SER B 1 83 ? -4.293 -13.266 -8.852 1 98.69 83 SER B O 1
ATOM 1428 N N . GLY B 1 84 ? -2.893 -11.922 -10.016 1 98.31 84 GLY B N 1
ATOM 1429 C CA . GLY B 1 84 ? -3.842 -11.789 -11.109 1 98.31 84 GLY B CA 1
ATOM 1430 C C . GLY B 1 84 ? -4.988 -10.844 -10.789 1 98.31 84 GLY B C 1
ATOM 1431 O O . GLY B 1 84 ? -6.113 -11.047 -11.25 1 98.31 84 GLY B O 1
ATOM 1432 N N . ILE B 1 85 ? -4.754 -9.945 -9.953 1 98.56 85 ILE B N 1
ATOM 1433 C CA . ILE B 1 85 ? -5.766 -8.969 -9.562 1 98.56 85 ILE B CA 1
ATOM 1434 C C . ILE B 1 85 ? -5.547 -7.668 -10.328 1 98.56 85 ILE B C 1
ATOM 1436 O O . ILE B 1 85 ? -4.426 -7.156 -10.383 1 98.56 85 ILE B O 1
ATOM 1440 N N . ASP B 1 86 ? -6.555 -7.16 -10.992 1 98 86 ASP B N 1
ATOM 1441 C CA . ASP B 1 86 ? -6.531 -5.844 -11.617 1 98 86 ASP B CA 1
ATOM 1442 C C . ASP B 1 86 ? -6.711 -4.734 -10.586 1 98 86 ASP B C 1
ATOM 1444 O O . ASP B 1 86 ? -7.832 -4.309 -10.312 1 98 86 ASP B O 1
ATOM 1448 N N . LEU B 1 87 ? -5.656 -4.238 -10.141 1 98.25 87 LEU B N 1
ATOM 1449 C CA . LEU B 1 87 ? -5.672 -3.316 -9.016 1 98.25 87 LEU B CA 1
ATOM 1450 C C . LEU B 1 87 ? -6.375 -2.014 -9.383 1 98.25 87 LEU B C 1
ATOM 1452 O O . LEU B 1 87 ? -7.211 -1.516 -8.625 1 98.25 87 LEU B O 1
ATOM 1456 N N . PRO B 1 88 ? -6.117 -1.41 -10.555 1 97.31 88 PRO B N 1
ATOM 1457 C CA . PRO B 1 88 ? -6.852 -0.204 -10.938 1 97.31 88 PRO B CA 1
ATOM 1458 C C . PRO B 1 88 ? -8.367 -0.417 -10.953 1 97.31 88 PRO B C 1
ATOM 1460 O O . PRO B 1 88 ? -9.117 0.429 -10.461 1 97.31 88 PRO B O 1
ATOM 1463 N N . ALA B 1 89 ? -8.766 -1.512 -11.469 1 97.44 89 ALA B N 1
ATOM 1464 C CA . ALA B 1 89 ? -10.195 -1.801 -11.516 1 97.44 89 ALA B CA 1
ATOM 1465 C C . ALA B 1 89 ? -10.773 -1.987 -10.117 1 97.44 89 ALA B C 1
ATOM 1467 O O . ALA B 1 89 ? -11.883 -1.541 -9.828 1 97.44 89 ALA B O 1
ATOM 1468 N N . ALA B 1 90 ? -10.086 -2.709 -9.281 1 98.06 90 ALA B N 1
ATOM 1469 C CA . ALA B 1 90 ? -10.523 -2.9 -7.895 1 98.06 90 ALA B CA 1
ATOM 1470 C C . ALA B 1 90 ? -10.68 -1.561 -7.18 1 98.06 90 ALA B C 1
ATOM 1472 O O . ALA B 1 90 ? -11.633 -1.357 -6.43 1 98.06 90 ALA B O 1
ATOM 1473 N N . CYS B 1 91 ? -9.742 -0.691 -7.422 1 97.56 91 CYS B N 1
ATOM 1474 C CA . CYS B 1 91 ? -9.773 0.631 -6.809 1 97.56 91 CYS B CA 1
ATOM 1475 C C . CYS B 1 91 ? -10.969 1.436 -7.301 1 97.56 91 CYS B C 1
ATOM 1477 O O . CYS B 1 91 ? -11.664 2.068 -6.508 1 97.56 91 CYS B O 1
ATOM 1479 N N . ALA B 1 92 ? -11.156 1.435 -8.578 1 96.81 92 ALA B N 1
ATOM 1480 C CA . ALA B 1 92 ? -12.297 2.15 -9.148 1 96.81 92 ALA B CA 1
ATOM 1481 C C . ALA B 1 92 ? -13.609 1.643 -8.562 1 96.81 92 ALA B C 1
ATOM 1483 O O . ALA B 1 92 ? -14.492 2.436 -8.227 1 96.81 92 ALA B O 1
ATOM 1484 N N . ALA B 1 93 ? -13.773 0.336 -8.484 1 97.12 93 ALA B N 1
ATOM 1485 C CA . ALA B 1 93 ? -14.977 -0.269 -7.918 1 97.12 93 ALA B CA 1
ATOM 1486 C C . ALA B 1 93 ? -15.148 0.127 -6.453 1 97.12 93 ALA B C 1
ATOM 1488 O O . ALA B 1 93 ? -16.266 0.398 -6.008 1 97.12 93 ALA B O 1
ATOM 1489 N N . LYS B 1 94 ? -14.039 0.105 -5.738 1 97.12 94 LYS B N 1
ATOM 1490 C CA . LYS B 1 94 ? -14.078 0.451 -4.32 1 97.12 94 LYS B CA 1
ATOM 1491 C C . LYS B 1 94 ? -14.484 1.91 -4.121 1 97.12 94 LYS B C 1
ATOM 1493 O O . LYS B 1 94 ? -15.242 2.232 -3.207 1 97.12 94 LYS B O 1
ATOM 1498 N N . LEU B 1 95 ? -13.984 2.799 -4.938 1 95.44 95 LEU B N 1
ATOM 1499 C CA . LEU B 1 95 ? -14.344 4.211 -4.883 1 95.44 95 LEU B CA 1
ATOM 1500 C C . LEU B 1 95 ? -15.828 4.41 -5.141 1 95.44 95 LEU B C 1
ATOM 1502 O O . LEU B 1 95 ? -16.484 5.207 -4.461 1 95.44 95 LEU B O 1
ATOM 1506 N N . GLU B 1 96 ? -16.281 3.715 -6.137 1 95.56 96 GLU B N 1
ATOM 1507 C CA . GLU B 1 96 ? -17.719 3.787 -6.434 1 95.56 96 GLU B CA 1
ATOM 1508 C C . GLU B 1 96 ? -18.547 3.312 -5.246 1 95.56 96 GLU B C 1
ATOM 1510 O O . GLU B 1 96 ? -19.547 3.951 -4.883 1 95.56 96 GLU B O 1
ATOM 1515 N N . ARG B 1 97 ? -18.234 2.256 -4.625 1 96.31 97 ARG B N 1
ATOM 1516 C CA . ARG B 1 97 ? -18.953 1.71 -3.471 1 96.31 97 ARG B CA 1
ATOM 1517 C C . ARG B 1 97 ? -18.906 2.68 -2.293 1 96.31 97 ARG B C 1
ATOM 1519 O O . ARG B 1 97 ? -19.906 2.84 -1.581 1 96.31 97 ARG B O 1
ATOM 1526 N N . ASN B 1 98 ? -17.688 3.26 -2.068 1 93.56 98 ASN B N 1
ATOM 1527 C CA . ASN B 1 98 ? -17.562 4.25 -1.003 1 93.56 98 ASN B CA 1
ATOM 1528 C C . ASN B 1 98 ? -18.469 5.449 -1.239 1 93.56 98 ASN B C 1
ATOM 1530 O O . ASN B 1 98 ? -19.031 6.004 -0.292 1 93.56 98 ASN B O 1
ATOM 1534 N N . GLY B 1 99 ? -18.531 5.875 -2.465 1 92.19 99 GLY B N 1
ATOM 1535 C CA . GLY B 1 99 ? -19.438 6.965 -2.801 1 92.19 99 GLY B CA 1
ATOM 1536 C C . GLY B 1 99 ? -20.891 6.66 -2.498 1 92.19 99 GLY B C 1
ATOM 1537 O O . GLY B 1 99 ? -21.641 7.539 -2.072 1 92.19 99 GLY B O 1
ATOM 1538 N N . GLN B 1 100 ? -21.281 5.461 -2.699 1 93.25 100 GLN B N 1
ATOM 1539 C CA . GLN B 1 100 ? -22.641 5.039 -2.422 1 93.25 100 GLN B CA 1
ATOM 1540 C C . GLN B 1 100 ? -22.891 4.918 -0.92 1 93.25 100 GLN B C 1
ATOM 1542 O O . GLN B 1 100 ? -23.969 5.262 -0.433 1 93.25 100 GLN B O 1
ATOM 1547 N N . LYS B 1 101 ? -21.938 4.457 -0.204 1 93.81 101 LYS B N 1
ATOM 1548 C CA . LYS B 1 101 ? -22.047 4.223 1.233 1 93.81 101 LYS B CA 1
ATOM 1549 C C . LYS B 1 101 ? -22 5.535 2.01 1 93.81 101 LYS B C 1
ATOM 1551 O O . LYS B 1 101 ? -22.641 5.676 3.049 1 93.81 101 LYS B O 1
ATOM 1556 N N . TYR B 1 102 ? -21.172 6.406 1.523 1 91.44 102 TYR B N 1
ATOM 1557 C CA . TYR B 1 102 ? -21 7.719 2.137 1 91.44 102 TYR B CA 1
ATOM 1558 C C . TYR B 1 102 ? -21.297 8.828 1.138 1 91.44 102 TYR B C 1
ATOM 1560 O O . TYR B 1 102 ? -20.391 9.508 0.662 1 91.44 102 TYR B O 1
ATOM 1568 N N . PRO B 1 103 ? -22.594 9 0.892 1 86.25 103 PRO B N 1
ATOM 1569 C CA . PRO B 1 103 ? -22.969 9.961 -0.141 1 86.25 103 PRO B CA 1
ATOM 1570 C C . PRO B 1 103 ? -22.641 11.406 0.238 1 86.25 103 PRO B C 1
ATOM 1572 O O . PRO B 1 103 ? -22.547 11.727 1.425 1 86.25 103 PRO B O 1
#

Solvent-accessible surface area (backbone atoms only — not comparable to full-atom values): 10742 Å² total; per-residue (Å²): 88,68,67,58,51,39,52,51,51,52,50,57,31,58,78,66,64,39,58,87,66,50,29,31,59,52,26,48,51,50,28,52,52,30,48,51,57,40,45,57,76,51,70,85,54,56,69,72,46,37,33,65,52,29,55,87,62,49,72,67,53,50,52,53,50,32,46,28,50,24,49,30,51,51,31,48,44,52,25,28,57,30,41,66,43,62,55,70,59,28,32,53,52,48,52,54,51,46,45,67,74,59,112,88,70,65,56,51,40,51,51,50,50,51,57,30,57,78,66,64,40,56,88,67,50,28,30,58,51,26,47,51,50,28,51,52,29,48,51,57,42,46,58,76,48,69,86,54,55,72,73,46,38,33,65,52,29,55,87,62,49,72,68,53,51,50,51,49,32,45,28,50,24,49,29,51,51,30,50,43,50,26,28,56,30,41,66,43,61,54,70,60,29,33,53,52,48,52,54,52,48,44,67,74,58,111

Foldseek 3Di:
DLVVLLVVLVVVCVVVVVVVVLALVNLVVQLVVLVVQLVVLPVPDDPVCVPPVRPPDDPVSVVSNVVSVVSNSSSVSSSCVNVVHPVVVVVVVVVVVVVVVPD/DLVVLLVVLVVVCVVVVVVVVLALVNLVVQLVVLVVQLVVLPVPDDPVCVPPVRPPDDPVSVVSNVVSVVSNSSSVSSSCVNVVHPPVVVVVVVVVVVVVVPD